Protein AF-A0A378VXF9-F1 (afdb_monomer)

Mean predicted aligned error: 12.87 Å

Radius of gyration: 22.94 Å; Cα contacts (8 Å, |Δi|>4): 155; chains: 1; bounding box: 74×41×59 Å

Sequence (179 aa):
MVTATKLPPPKVFNSELTQCWQALQGGRRVAIYRCLIDITGSLKTAAMLSQLIYWTRVSKEVAERDGWIFKSIAQMEAETGLTVREQRTCKNKLLETNLIQTCRKGVGAALAIKVNLDAIAELIAKSSGTDDQLALTLADLQNTSSLYLENTFLKGLLITETWFLLQAVSTRLYYCRVC

Foldseek 3Di:
DPPPDDDPDPVVVVVVVVVVVVVVVPAADQDFDPLLCVLLVDPLLRSLLSVLLVCLQPPPVCVVVVQKDQDDQVRSCSRRVQDPVSVVVSVVSCVVLVQKDWFQDDDPRGIIIGGDPQSSQVSSCVSVVNPDRDDDDSCNSNPPVNPPPPPDPVVVVPPPPPPPPPPPDPDDDPDDDDD

Solvent-accessible surface area (backbone atoms only — not comparable to full-atom values): 11067 Å² total; per-residue (Å²): 135,84,76,83,74,77,77,67,60,70,70,58,47,53,51,54,50,49,51,53,51,50,54,62,6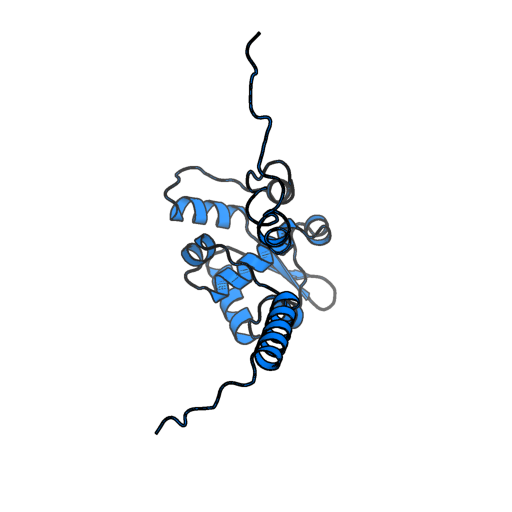9,75,42,88,78,76,71,62,58,69,68,41,26,66,71,59,72,30,66,70,37,16,39,54,49,34,51,52,51,49,45,59,42,72,34,65,68,20,57,78,48,76,48,39,40,78,67,53,72,66,57,50,22,74,58,68,73,44,49,74,67,53,48,52,55,31,51,52,53,34,44,78,69,49,40,34,45,76,50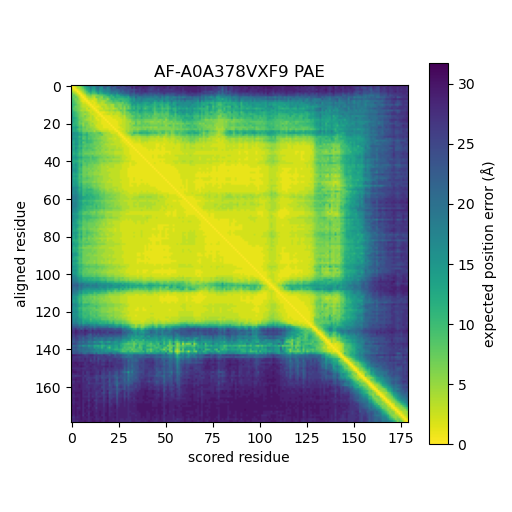,69,50,73,89,87,53,42,63,29,40,29,74,32,48,44,52,46,35,47,46,50,21,65,73,71,73,45,91,63,86,46,81,53,50,73,66,60,63,50,38,75,87,76,54,97,66,88,68,69,77,67,55,73,76,64,64,85,80,69,83,86,80,76,90,79,83,91,81,89,86,91,74,87,92,80,137

Organism: Neisseria gonorrhoeae (NCBI:txid485)

Secondary structure (DSSP, 8-state):
-----PPPPHHHHHHHHHHHHHHHHHSPP----HHHHHHHT-HHHHHHHHHHHHHHHH-HHHHHTTTEE---HHHHHHHH---HHHHHHHHHHHHHTTSEEEEEETTTTEEEEEE-HHHHHHHHHHHHT--------HHHHH-TTT-S-TTSSSGGGSSSSSSSS-SS-----------

pLDDT: mean 76.87, std 22.72, range [2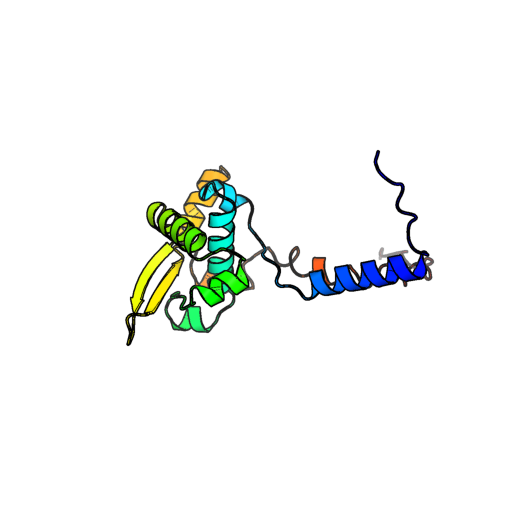7.19, 98.5]

Nearest PDB structures (foldseek):
  4pql-assembly1_A  TM=5.449E-01  e=2.118E-02  Staphylococcus aureus
  5kbj-assembly2_D  TM=6.346E-01  e=7.211E-02  Staphylococcus aureus
  4rgu-assembly1_B-2  TM=4.504E-01  e=1.085E-01  Acinetobacter baylyi ADP1
  4g9y-assembly1_A-2  TM=4.866E-01  e=4.944E-01  Streptomyces coelicolor A3(2)
  8c7u-assembly1_B  TM=4.028E-01  e=1.055E+00  Enterococcus faecalis V583

Structure (mmCIF, N/CA/C/O backbone):
data_AF-A0A378VXF9-F1
#
_entry.id   AF-A0A378VXF9-F1
#
loop_
_atom_site.group_PDB
_atom_site.id
_atom_site.type_symbol
_atom_site.label_atom_id
_atom_site.label_alt_id
_atom_site.label_comp_id
_atom_site.label_asym_id
_atom_site.label_entity_id
_atom_site.label_seq_id
_atom_site.pdbx_PDB_ins_code
_atom_site.Cartn_x
_atom_site.Cartn_y
_atom_site.Cartn_z
_atom_site.occupancy
_atom_site.B_iso_or_equiv
_atom_site.auth_seq_id
_atom_site.auth_comp_id
_atom_site.auth_asym_id
_atom_site.auth_atom_id
_atom_site.pdbx_PDB_model_num
ATOM 1 N N . MET A 1 1 ? 31.528 20.674 -24.999 1.00 42.88 1 MET A N 1
ATOM 2 C CA . MET A 1 1 ? 31.205 20.375 -26.409 1.00 42.88 1 MET A CA 1
ATOM 3 C C . MET A 1 1 ? 30.314 19.145 -26.423 1.00 42.88 1 MET A C 1
ATOM 5 O O . MET A 1 1 ? 30.797 18.075 -26.088 1.00 42.88 1 MET A O 1
ATOM 9 N N . VAL A 1 2 ? 29.014 19.302 -26.687 1.00 48.91 2 VAL A N 1
ATOM 10 C CA . VAL A 1 2 ? 28.104 18.159 -26.861 1.00 48.91 2 VAL A CA 1
ATOM 11 C C . VAL A 1 2 ? 28.357 17.628 -28.267 1.00 48.91 2 VAL A C 1
ATOM 13 O O . VAL A 1 2 ? 28.125 18.337 -29.243 1.00 48.91 2 VAL A O 1
ATOM 16 N N . THR A 1 3 ? 28.930 16.435 -28.377 1.00 53.50 3 THR A N 1
ATOM 17 C CA . THR A 1 3 ? 29.111 15.763 -29.663 1.00 53.50 3 THR A CA 1
ATOM 18 C C . THR A 1 3 ? 27.736 15.466 -30.249 1.00 53.50 3 THR A C 1
ATOM 20 O O . THR A 1 3 ? 26.897 14.848 -29.598 1.00 53.50 3 THR A O 1
ATOM 23 N N . ALA A 1 4 ? 27.486 15.933 -31.473 1.00 56.47 4 ALA A N 1
ATOM 24 C CA . ALA A 1 4 ? 26.281 15.592 -32.213 1.00 56.47 4 ALA A CA 1
ATOM 25 C C . ALA A 1 4 ? 26.318 14.090 -32.530 1.00 56.47 4 ALA A C 1
ATOM 27 O O . ALA A 1 4 ? 26.949 13.656 -33.495 1.00 56.47 4 ALA A O 1
ATOM 28 N N . THR A 1 5 ? 25.692 13.279 -31.683 1.00 72.12 5 THR A N 1
ATOM 29 C CA . THR A 1 5 ? 25.471 11.864 -31.959 1.00 72.12 5 THR A CA 1
ATOM 30 C C . THR A 1 5 ? 24.528 11.766 -33.151 1.00 72.12 5 THR A C 1
ATOM 32 O O . THR A 1 5 ? 23.363 12.157 -33.094 1.00 72.12 5 THR A O 1
ATOM 35 N N . LYS A 1 6 ? 25.061 11.290 -34.279 1.00 80.00 6 LYS A N 1
ATOM 36 C CA . LYS A 1 6 ? 24.282 11.030 -35.489 1.00 80.00 6 LYS A CA 1
ATOM 37 C C . LYS A 1 6 ? 23.194 10.012 -35.141 1.00 80.00 6 LYS A C 1
ATOM 39 O O . LYS A 1 6 ? 23.518 8.893 -34.751 1.00 80.00 6 LYS A O 1
ATOM 44 N N . LEU A 1 7 ? 21.927 10.418 -35.250 1.00 74.62 7 LEU A N 1
ATOM 45 C CA . LEU A 1 7 ? 20.786 9.543 -34.973 1.00 74.62 7 LEU A CA 1
ATOM 46 C C . LEU A 1 7 ? 20.881 8.279 -35.855 1.00 74.62 7 LEU A C 1
ATOM 48 O O . LEU A 1 7 ? 21.216 8.405 -37.042 1.00 74.62 7 LEU A O 1
ATOM 52 N N . PRO A 1 8 ? 20.600 7.077 -35.321 1.00 81.56 8 PRO A N 1
ATOM 53 C CA . PRO A 1 8 ? 20.575 5.867 -36.130 1.00 81.56 8 PRO A CA 1
ATOM 54 C C . PRO A 1 8 ? 19.500 5.946 -37.231 1.00 81.56 8 PRO A C 1
ATOM 56 O O . PRO A 1 8 ? 18.564 6.747 -37.144 1.00 81.56 8 PRO A O 1
ATOM 59 N N . PRO A 1 9 ? 19.610 5.116 -38.285 1.00 85.50 9 PRO A N 1
ATOM 60 C CA . PRO A 1 9 ? 18.618 5.063 -39.353 1.00 85.50 9 PRO A CA 1
ATOM 61 C C . PRO A 1 9 ? 17.200 4.834 -38.796 1.00 85.50 9 PRO A C 1
ATOM 63 O O . PRO A 1 9 ? 17.050 4.023 -37.877 1.00 85.50 9 PRO A O 1
ATOM 66 N N . PRO A 1 10 ? 16.147 5.445 -39.380 1.00 84.56 10 PRO A N 1
ATOM 67 C CA . PRO A 1 10 ? 14.795 5.420 -38.812 1.00 84.56 10 PRO A CA 1
ATOM 68 C C . PRO A 1 10 ? 14.261 4.022 -38.478 1.00 84.56 10 PRO A C 1
ATOM 70 O O . PRO A 1 10 ? 13.589 3.844 -37.470 1.00 84.56 10 PRO A O 1
ATOM 73 N N . LYS A 1 11 ? 14.588 3.003 -39.284 1.00 86.38 11 LYS A N 1
ATOM 74 C CA . LYS A 1 11 ? 14.169 1.614 -39.028 1.00 86.38 11 LYS A CA 1
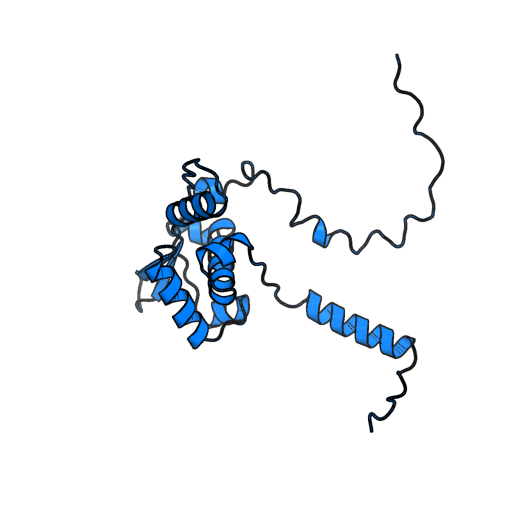ATOM 75 C C . LYS A 1 11 ? 14.751 1.051 -37.730 1.00 86.38 11 LYS A C 1
ATOM 77 O O . LYS A 1 11 ? 14.022 0.430 -36.965 1.00 86.38 11 LYS A O 1
ATOM 82 N N . VAL A 1 12 ? 16.045 1.280 -37.497 1.00 80.69 12 VAL A N 1
ATOM 83 C CA . VAL A 1 12 ? 16.754 0.797 -36.304 1.00 80.69 12 VAL A CA 1
ATOM 84 C C . VAL A 1 12 ? 16.221 1.529 -35.077 1.00 80.69 12 VAL A C 1
ATOM 86 O O . VAL A 1 12 ? 15.737 0.881 -34.154 1.00 80.69 12 VAL A O 1
ATOM 89 N N . PHE A 1 13 ? 16.155 2.862 -35.139 1.00 80.81 13 PHE A N 1
ATOM 90 C CA . PHE A 1 13 ? 15.606 3.692 -34.066 1.00 80.81 13 PHE A CA 1
ATOM 91 C C . PHE A 1 13 ? 14.174 3.289 -33.681 1.00 80.81 13 PHE A C 1
ATOM 93 O O . PHE A 1 13 ? 13.869 3.098 -32.507 1.00 80.81 13 PHE A O 1
ATOM 100 N N . ASN A 1 14 ? 13.295 3.082 -34.666 1.00 85.62 14 ASN A N 1
ATOM 101 C CA . ASN A 1 14 ? 11.915 2.672 -34.407 1.00 85.62 14 ASN A CA 1
ATOM 102 C C . ASN A 1 14 ? 11.833 1.262 -33.803 1.00 85.62 14 ASN A C 1
ATOM 104 O O . ASN A 1 14 ? 10.977 1.015 -32.952 1.00 85.62 14 ASN A O 1
ATOM 108 N N . SER A 1 15 ? 12.713 0.339 -34.207 1.00 83.62 15 SER A N 1
ATOM 109 C CA . SER A 1 15 ? 12.752 -1.014 -33.636 1.00 83.62 15 SER A CA 1
ATOM 110 C C . SER A 1 15 ? 13.232 -1.014 -32.181 1.00 83.62 15 SER A C 1
ATOM 112 O O . SER A 1 15 ? 12.621 -1.669 -31.341 1.00 83.62 15 SER A O 1
ATOM 114 N N . GLU A 1 16 ? 14.244 -0.205 -31.861 1.00 84.56 16 GLU A N 1
ATOM 115 C CA . GLU A 1 16 ? 14.764 -0.024 -30.501 1.00 84.56 16 GLU A CA 1
ATOM 116 C C . GLU A 1 16 ? 13.725 0.644 -29.595 1.00 84.56 16 GLU A C 1
ATOM 118 O O . GLU A 1 16 ? 13.459 0.168 -28.493 1.00 84.56 16 GLU A O 1
ATOM 123 N N . LEU A 1 17 ? 13.055 1.697 -30.081 1.00 86.12 17 LEU A N 1
ATOM 124 C CA . LEU A 1 17 ? 11.936 2.314 -29.366 1.00 86.12 17 LEU A CA 1
ATOM 125 C C . LEU A 1 17 ? 10.828 1.300 -29.082 1.00 86.12 17 LEU A C 1
ATOM 127 O O . LEU A 1 17 ? 10.311 1.256 -27.968 1.00 86.12 17 LEU A O 1
ATOM 131 N N . THR A 1 18 ? 10.478 0.470 -30.065 1.00 85.38 18 THR A N 1
ATOM 132 C CA . THR A 1 18 ? 9.444 -0.561 -29.904 1.00 85.38 18 THR A CA 1
ATOM 133 C C . THR A 1 18 ? 9.825 -1.568 -28.819 1.00 85.38 18 THR A C 1
ATOM 135 O O . THR A 1 18 ? 8.994 -1.876 -27.967 1.00 85.38 18 THR A O 1
ATOM 138 N N . GLN A 1 19 ? 11.080 -2.023 -28.788 1.00 86.69 19 GLN A N 1
ATOM 139 C CA . GLN A 1 19 ? 11.583 -2.918 -27.738 1.00 86.69 19 GLN A CA 1
ATOM 140 C C . GLN A 1 19 ? 11.524 -2.266 -26.349 1.00 86.69 19 GLN A C 1
ATOM 142 O O . GLN A 1 19 ? 11.060 -2.889 -25.394 1.00 86.69 19 GLN A O 1
ATOM 147 N N . CYS A 1 20 ? 11.918 -0.995 -26.233 1.00 85.56 20 CYS A N 1
ATOM 148 C CA . CYS A 1 20 ? 11.804 -0.233 -24.988 1.00 85.56 20 CYS A CA 1
ATOM 149 C C . CYS A 1 20 ? 10.348 -0.123 -24.513 1.00 85.56 20 CYS A C 1
ATOM 151 O O . CYS A 1 20 ? 10.052 -0.369 -23.343 1.00 85.56 20 CYS A O 1
ATOM 153 N N . TRP A 1 21 ? 9.418 0.201 -25.416 1.00 85.19 21 TRP A N 1
ATOM 154 C CA . TRP A 1 21 ? 7.994 0.271 -25.092 1.00 85.19 21 TRP A CA 1
ATOM 155 C C . TRP A 1 21 ? 7.427 -1.086 -24.676 1.00 85.19 21 TRP A C 1
ATOM 157 O O . TRP A 1 21 ? 6.673 -1.148 -23.707 1.00 85.19 21 TRP A O 1
ATOM 167 N N . GLN A 1 22 ? 7.813 -2.172 -25.347 1.00 86.69 22 GLN A N 1
ATOM 168 C CA . GLN A 1 22 ? 7.420 -3.532 -24.970 1.00 86.69 22 GLN A CA 1
ATOM 169 C C . GLN A 1 22 ? 7.930 -3.902 -23.575 1.00 86.69 22 GLN A C 1
ATOM 171 O O . GLN A 1 22 ? 7.169 -4.440 -22.772 1.00 86.69 22 GLN A O 1
ATOM 176 N N . ALA A 1 23 ? 9.178 -3.560 -23.247 1.00 83.50 23 ALA A N 1
ATOM 177 C CA . ALA A 1 23 ? 9.736 -3.791 -21.918 1.00 83.50 23 ALA A CA 1
ATOM 178 C C . ALA A 1 23 ? 8.977 -3.010 -20.831 1.00 83.50 23 ALA A C 1
ATOM 180 O O . ALA A 1 23 ? 8.650 -3.566 -19.784 1.00 83.50 23 ALA A O 1
ATOM 181 N N . LEU A 1 24 ? 8.630 -1.745 -21.093 1.00 83.75 24 LEU A N 1
ATOM 182 C CA . LEU A 1 24 ? 7.825 -0.930 -20.176 1.00 83.75 24 LEU A CA 1
ATOM 183 C C . LEU A 1 24 ? 6.407 -1.484 -19.988 1.00 83.75 24 LEU A C 1
ATOM 185 O O . LEU A 1 24 ? 5.884 -1.467 -18.876 1.00 83.75 24 LEU A O 1
ATOM 189 N N . GLN A 1 25 ? 5.783 -1.978 -21.059 1.00 80.25 25 GLN A N 1
ATOM 190 C CA . GLN A 1 25 ? 4.435 -2.550 -21.016 1.00 80.25 25 GLN A CA 1
ATOM 191 C C . GLN A 1 25 ? 4.395 -3.919 -20.328 1.00 80.25 25 GLN A C 1
ATOM 193 O O . GLN A 1 25 ? 3.430 -4.210 -19.622 1.00 80.25 25 GLN A O 1
ATOM 198 N N . GLY A 1 26 ? 5.433 -4.740 -20.516 1.00 78.00 26 GLY A N 1
ATOM 199 C CA . GLY A 1 26 ? 5.598 -6.026 -19.832 1.00 78.00 26 GLY A CA 1
ATOM 200 C C . GLY A 1 26 ? 6.021 -5.886 -18.366 1.00 78.00 26 GLY A C 1
ATOM 201 O O . GLY A 1 26 ? 5.858 -6.819 -17.581 1.00 78.00 26 GLY A O 1
ATOM 202 N N . GLY A 1 27 ? 6.547 -4.719 -17.987 1.00 78.69 27 GLY A N 1
ATOM 203 C CA . GLY A 1 27 ? 6.920 -4.391 -16.620 1.00 78.69 27 GLY A CA 1
ATOM 204 C C . GLY A 1 27 ? 5.721 -4.228 -15.684 1.00 78.69 27 GLY A C 1
ATOM 205 O O . GLY A 1 27 ? 4.591 -3.928 -16.082 1.00 78.69 27 GLY A O 1
ATOM 206 N N . ARG A 1 28 ? 5.978 -4.395 -14.384 1.00 83.06 28 ARG A N 1
ATOM 207 C CA . ARG A 1 28 ? 4.953 -4.201 -13.360 1.00 83.06 28 ARG A CA 1
ATOM 208 C C . ARG A 1 28 ? 4.682 -2.715 -13.159 1.00 83.06 28 ARG A C 1
ATOM 210 O O . ARG A 1 28 ? 5.593 -1.940 -12.883 1.00 83.06 28 ARG A O 1
ATOM 217 N N . ARG A 1 29 ? 3.416 -2.322 -13.295 1.00 86.88 29 ARG A N 1
ATOM 218 C CA . ARG A 1 29 ? 2.967 -0.934 -13.139 1.00 86.88 29 ARG A CA 1
ATOM 219 C C . ARG A 1 29 ? 2.370 -0.732 -11.755 1.00 86.88 29 ARG A C 1
ATOM 221 O O . ARG A 1 29 ? 1.596 -1.565 -11.292 1.00 86.88 29 ARG A O 1
ATOM 228 N N . VAL A 1 30 ? 2.690 0.403 -11.142 1.00 85.25 30 VAL A N 1
ATOM 229 C CA . VAL A 1 30 ? 2.145 0.811 -9.845 1.00 85.25 30 VAL A CA 1
ATOM 230 C C . VAL A 1 30 ? 1.200 1.977 -10.069 1.00 85.25 30 VAL A C 1
ATOM 232 O O . VAL A 1 30 ? 1.617 3.049 -10.502 1.00 85.25 30 VAL A O 1
ATOM 235 N N . ALA A 1 31 ? -0.077 1.762 -9.781 1.00 88.25 31 ALA A N 1
ATOM 236 C CA . ALA A 1 31 ? -1.065 2.826 -9.782 1.00 88.25 31 ALA A CA 1
ATOM 237 C C . ALA A 1 31 ? -1.197 3.415 -8.379 1.00 88.25 31 ALA A C 1
ATOM 239 O O . ALA A 1 31 ? -1.246 2.682 -7.391 1.00 88.25 31 ALA A O 1
ATOM 240 N N . ILE A 1 32 ? -1.255 4.743 -8.300 1.00 88.50 32 ILE A N 1
ATOM 241 C CA . ILE A 1 32 ? -1.312 5.479 -7.038 1.00 88.50 32 ILE A CA 1
ATOM 242 C C . ILE A 1 32 ? -2.496 6.437 -7.099 1.00 88.50 32 ILE A C 1
ATOM 244 O O . ILE A 1 32 ? -2.616 7.224 -8.039 1.00 88.50 32 ILE A O 1
ATOM 248 N N . TYR A 1 33 ? -3.359 6.394 -6.087 1.00 87.12 33 TYR A N 1
ATOM 249 C CA . TYR A 1 33 ? -4.466 7.339 -5.967 1.00 87.12 33 TYR A CA 1
ATOM 250 C C . TYR A 1 33 ? -3.961 8.683 -5.427 1.00 87.12 33 TYR A C 1
ATOM 252 O O . TYR A 1 33 ? -3.302 8.732 -4.387 1.00 87.12 33 TYR A O 1
ATOM 260 N N . ARG A 1 34 ? -4.288 9.788 -6.112 1.00 89.25 34 ARG A N 1
ATOM 261 C CA . ARG A 1 34 ? -3.812 11.134 -5.743 1.00 89.25 34 ARG A CA 1
ATOM 262 C C . ARG A 1 34 ? -4.254 11.553 -4.339 1.00 89.25 34 ARG A C 1
ATOM 264 O O . ARG A 1 34 ? -3.414 12.047 -3.596 1.00 89.25 34 ARG A O 1
ATOM 271 N N . CYS A 1 35 ? -5.504 11.275 -3.966 1.00 88.56 35 CYS A N 1
ATOM 272 C CA . CYS A 1 35 ? -6.043 11.573 -2.634 1.00 88.56 35 CYS A CA 1
ATOM 273 C C . CYS A 1 35 ? -5.272 10.866 -1.508 1.00 88.56 35 CYS A C 1
ATOM 275 O O . CYS A 1 35 ? -5.123 11.405 -0.415 1.00 88.56 35 CYS A O 1
ATOM 277 N N . LEU A 1 36 ? -4.700 9.685 -1.776 1.00 93.56 36 LEU A N 1
ATOM 278 C CA . LEU A 1 36 ? -3.882 8.985 -0.788 1.00 93.56 36 LEU A CA 1
ATOM 279 C C . LEU A 1 36 ? -2.551 9.697 -0.542 1.00 93.56 36 LEU A C 1
ATOM 281 O O . LEU A 1 36 ? -1.997 9.591 0.548 1.00 93.56 36 LEU A O 1
ATOM 285 N N . ILE A 1 37 ? -2.032 10.441 -1.521 1.00 94.69 37 ILE A N 1
ATOM 286 C CA . ILE A 1 37 ? -0.851 11.290 -1.323 1.00 94.69 37 ILE A CA 1
ATOM 287 C C . ILE A 1 37 ? -1.185 12.421 -0.353 1.00 94.69 37 ILE A C 1
ATOM 289 O O . ILE A 1 37 ? -0.352 12.734 0.491 1.00 94.69 37 ILE A O 1
ATOM 293 N N . ASP A 1 38 ? -2.391 12.981 -0.429 1.00 91.75 38 ASP A N 1
ATOM 294 C CA . ASP A 1 38 ? -2.797 14.100 0.420 1.00 91.75 38 ASP A CA 1
ATOM 295 C C . ASP A 1 38 ? -2.972 13.649 1.878 1.00 91.75 38 ASP A C 1
ATOM 297 O O . ASP A 1 38 ? -2.389 14.254 2.775 1.00 91.75 38 ASP A O 1
ATOM 301 N N . ILE A 1 39 ? -3.646 12.517 2.125 1.00 93.06 39 ILE A N 1
ATOM 302 C CA . ILE A 1 39 ? -3.836 12.011 3.500 1.00 93.06 39 ILE A CA 1
ATOM 303 C C . ILE A 1 39 ? -2.561 11.398 4.101 1.00 93.06 39 ILE A C 1
ATOM 305 O O . ILE A 1 39 ? -2.378 11.412 5.314 1.00 93.06 39 ILE A O 1
ATOM 309 N N . THR A 1 40 ? -1.663 10.839 3.277 1.00 95.38 40 THR A N 1
ATOM 310 C CA . THR A 1 40 ? -0.400 10.258 3.772 1.00 95.38 40 THR A CA 1
ATOM 311 C C . THR A 1 40 ? 0.757 11.250 3.762 1.00 95.38 40 THR A C 1
ATOM 313 O O . THR A 1 40 ? 1.802 10.960 4.342 1.00 95.38 40 THR A O 1
ATOM 316 N N . GLY A 1 41 ? 0.647 12.384 3.068 1.00 94.81 41 GLY A N 1
ATOM 317 C CA . GLY A 1 41 ? 1.715 13.370 2.883 1.00 94.81 41 GLY A CA 1
ATOM 318 C C . GLY A 1 41 ? 3.008 12.811 2.269 1.00 94.81 41 GLY A C 1
ATOM 319 O O . GLY A 1 41 ? 4.086 13.333 2.543 1.00 94.81 41 GLY A O 1
ATOM 320 N N . SER A 1 42 ? 2.966 11.681 1.552 1.00 96.94 42 SER A N 1
ATOM 321 C CA . SER A 1 42 ? 4.152 11.067 0.934 1.00 96.94 42 SER A CA 1
ATOM 322 C C . SER A 1 42 ? 3.771 10.150 -0.220 1.00 96.94 42 SER A C 1
ATOM 324 O O . SER A 1 42 ? 3.020 9.194 -0.042 1.00 96.94 42 SER A O 1
ATOM 326 N N . LEU A 1 43 ? 4.377 10.370 -1.391 1.00 97.38 43 LEU A N 1
ATOM 327 C CA . LEU A 1 43 ? 4.162 9.531 -2.573 1.00 97.38 43 LEU A CA 1
ATOM 328 C C . LEU A 1 43 ? 4.499 8.054 -2.313 1.00 97.38 43 LEU A C 1
ATOM 330 O O . LEU A 1 43 ? 3.745 7.173 -2.711 1.00 97.38 43 LEU A O 1
ATOM 334 N N . LYS A 1 44 ? 5.605 7.772 -1.610 1.00 97.94 44 LYS A N 1
ATOM 335 C CA . LYS A 1 44 ? 6.034 6.392 -1.313 1.00 97.94 44 LYS A CA 1
ATOM 336 C C . LYS A 1 44 ? 5.061 5.695 -0.363 1.00 97.94 44 LYS A C 1
ATOM 338 O O . LYS A 1 44 ? 4.726 4.529 -0.553 1.00 97.94 44 LYS A O 1
ATOM 343 N N . THR A 1 45 ? 4.567 6.425 0.635 1.00 98.25 45 THR A N 1
ATOM 344 C CA . THR A 1 45 ? 3.589 5.902 1.595 1.00 98.25 45 THR A CA 1
ATOM 345 C C . THR A 1 45 ? 2.236 5.666 0.924 1.00 98.25 45 THR A C 1
ATOM 347 O O . THR A 1 45 ? 1.643 4.606 1.116 1.00 98.25 45 THR A O 1
ATOM 350 N N . ALA A 1 46 ? 1.803 6.586 0.060 1.00 97.44 46 ALA A N 1
ATOM 351 C CA . ALA A 1 46 ? 0.616 6.422 -0.771 1.00 97.44 46 ALA A CA 1
ATOM 352 C C . ALA A 1 46 ? 0.736 5.242 -1.747 1.00 97.44 46 ALA A C 1
ATOM 354 O O . ALA A 1 46 ? -0.245 4.530 -1.950 1.00 97.44 46 ALA A O 1
ATOM 355 N N . ALA A 1 47 ? 1.917 4.997 -2.323 1.00 97.25 47 ALA A N 1
ATOM 356 C CA . ALA A 1 47 ? 2.161 3.848 -3.195 1.00 97.25 47 ALA A CA 1
ATOM 357 C C . ALA A 1 47 ? 1.991 2.522 -2.441 1.00 97.25 47 ALA A C 1
ATOM 359 O O . ALA A 1 47 ? 1.259 1.642 -2.893 1.00 97.25 47 ALA A O 1
ATOM 360 N N . MET A 1 48 ? 2.597 2.410 -1.253 1.00 98.00 48 MET A N 1
ATOM 361 C CA . MET A 1 48 ? 2.428 1.239 -0.389 1.00 98.00 48 MET A CA 1
ATOM 362 C C . MET A 1 48 ? 0.953 1.029 -0.020 1.00 98.00 48 MET A C 1
ATOM 364 O O . MET A 1 48 ? 0.440 -0.081 -0.146 1.00 98.00 48 MET A O 1
ATOM 368 N N . LEU A 1 49 ? 0.253 2.092 0.387 1.00 97.88 49 LEU A N 1
ATOM 369 C CA . LEU A 1 49 ? -1.159 2.017 0.757 1.00 97.88 49 LEU A CA 1
ATOM 370 C C . LEU A 1 49 ? -2.060 1.646 -0.429 1.00 97.88 49 LEU A C 1
ATOM 372 O O . LEU A 1 49 ? -2.938 0.802 -0.279 1.00 97.88 49 LEU A O 1
ATOM 376 N N . SER A 1 50 ? -1.810 2.212 -1.613 1.00 95.94 50 SER A N 1
ATOM 377 C CA . SER A 1 50 ? -2.546 1.886 -2.844 1.00 95.94 50 SER A CA 1
ATOM 378 C C . SER A 1 50 ? -2.437 0.396 -3.169 1.00 95.94 50 SER A C 1
ATOM 380 O O . SER A 1 50 ? -3.439 -0.241 -3.494 1.00 95.94 50 SER A O 1
ATOM 382 N N . GLN A 1 51 ? -1.242 -0.182 -3.008 1.00 96.12 51 GLN A N 1
ATOM 383 C CA . GLN A 1 51 ? -1.018 -1.608 -3.225 1.00 96.12 51 GLN A CA 1
ATOM 384 C C . GLN A 1 51 ? -1.740 -2.481 -2.187 1.00 96.12 51 GLN A C 1
ATOM 386 O O . GLN A 1 51 ? -2.324 -3.507 -2.541 1.00 96.12 51 GLN A O 1
ATOM 391 N N . LEU A 1 52 ? -1.740 -2.076 -0.912 1.00 96.75 52 LEU A N 1
ATOM 392 C CA . LEU A 1 52 ? -2.482 -2.783 0.136 1.00 96.75 52 LEU A CA 1
ATOM 393 C C . LEU A 1 52 ? -3.992 -2.764 -0.143 1.00 96.75 52 LEU A C 1
ATOM 395 O O . LEU A 1 52 ? -4.622 -3.815 -0.090 1.00 96.75 52 LEU A O 1
ATOM 399 N N . ILE A 1 53 ? -4.555 -1.607 -0.515 1.00 94.38 53 ILE A N 1
ATOM 400 C CA . ILE A 1 53 ? -5.970 -1.472 -0.905 1.00 94.38 53 ILE A CA 1
ATOM 401 C C . ILE A 1 53 ? -6.287 -2.350 -2.117 1.00 94.38 53 ILE A C 1
ATOM 403 O O . ILE A 1 53 ? -7.310 -3.034 -2.125 1.00 94.38 53 ILE A O 1
ATOM 407 N N . TYR A 1 54 ? -5.411 -2.371 -3.128 1.00 92.25 54 TYR A N 1
ATOM 408 C CA . TYR A 1 54 ? -5.584 -3.234 -4.294 1.00 92.25 54 TYR A CA 1
ATOM 409 C C . TYR A 1 54 ? -5.729 -4.702 -3.882 1.00 92.25 54 TYR A C 1
ATOM 411 O O . TYR A 1 54 ? -6.697 -5.346 -4.282 1.00 92.25 54 TYR A O 1
ATOM 419 N N . TRP A 1 55 ? -4.834 -5.223 -3.037 1.00 93.31 55 TRP A N 1
ATOM 420 C CA . TRP A 1 55 ? -4.936 -6.601 -2.553 1.00 93.31 55 TRP A CA 1
ATOM 421 C C . TRP A 1 55 ? -6.173 -6.854 -1.702 1.00 93.31 55 TRP A C 1
ATOM 423 O O . TRP A 1 55 ? -6.802 -7.893 -1.888 1.00 93.31 55 TRP A O 1
ATOM 433 N N . THR A 1 56 ? -6.549 -5.920 -0.826 1.00 91.06 56 THR A N 1
ATOM 434 C CA . THR A 1 56 ? -7.807 -6.002 -0.069 1.00 91.06 56 THR A CA 1
ATOM 435 C C . THR A 1 56 ? -9.009 -6.128 -1.003 1.00 91.06 56 THR A C 1
ATOM 437 O O . THR A 1 56 ? -9.913 -6.916 -0.738 1.00 91.06 56 THR A O 1
ATOM 440 N N . ARG A 1 57 ? -8.997 -5.400 -2.125 1.00 88.06 57 ARG A N 1
ATOM 441 C CA . ARG A 1 57 ? -10.085 -5.392 -3.106 1.00 88.06 57 ARG A CA 1
ATOM 442 C C . ARG A 1 57 ? -10.156 -6.663 -3.951 1.00 88.06 57 ARG A C 1
ATOM 444 O O . ARG A 1 57 ? -11.246 -7.157 -4.197 1.00 88.06 57 ARG A O 1
ATOM 451 N N . VAL A 1 58 ? -9.026 -7.164 -4.456 1.00 86.81 58 VAL A N 1
ATOM 452 C CA . VAL A 1 58 ? -9.043 -8.220 -5.494 1.00 86.81 58 VAL A CA 1
ATOM 453 C C . VAL A 1 58 ? -8.754 -9.628 -4.974 1.00 86.81 58 VAL A C 1
ATOM 455 O O . VAL A 1 58 ? -8.992 -10.601 -5.687 1.00 86.81 58 VAL A O 1
ATOM 458 N N . SER A 1 59 ? -8.198 -9.769 -3.768 1.00 88.50 59 SER A N 1
ATOM 459 C CA . SER A 1 59 ? -7.748 -11.067 -3.263 1.00 88.50 59 SER A CA 1
ATOM 460 C C . SER A 1 59 ? -8.830 -11.780 -2.454 1.00 88.50 59 SER A C 1
ATOM 462 O O . SER A 1 59 ? -9.168 -11.358 -1.348 1.00 88.50 59 SER A O 1
ATOM 464 N N . LYS A 1 60 ? -9.295 -12.931 -2.956 1.00 88.56 60 LYS A N 1
ATOM 465 C CA . LYS A 1 60 ? -10.215 -13.821 -2.224 1.00 88.56 60 LYS A CA 1
ATOM 466 C C . LYS A 1 60 ? -9.619 -14.307 -0.901 1.00 88.56 60 LYS A C 1
ATOM 468 O O . LYS A 1 60 ? -10.290 -14.260 0.122 1.00 88.56 60 LYS A O 1
ATOM 473 N N . GLU A 1 61 ? -8.329 -14.653 -0.893 1.00 89.56 61 GLU A N 1
ATOM 474 C CA . GLU A 1 61 ? -7.631 -15.074 0.330 1.00 89.56 61 GLU A CA 1
ATOM 475 C C . GLU A 1 61 ? -7.649 -13.993 1.417 1.00 89.56 61 GLU A C 1
ATOM 477 O O . GLU A 1 61 ? -7.630 -14.305 2.604 1.00 89.56 61 GLU A O 1
ATOM 482 N N . VAL A 1 62 ? -7.638 -12.711 1.031 1.00 90.06 62 VAL A N 1
ATOM 483 C CA . VAL A 1 62 ? -7.695 -11.615 2.006 1.00 90.06 62 VAL A CA 1
ATOM 484 C C . VAL A 1 62 ? -9.082 -11.553 2.643 1.00 90.06 62 VAL A C 1
ATOM 486 O O . VAL A 1 62 ? -9.162 -11.349 3.850 1.00 90.06 62 VAL A O 1
ATOM 489 N N . ALA A 1 63 ? -10.155 -11.804 1.887 1.00 87.81 63 ALA A N 1
ATOM 490 C CA . ALA A 1 63 ? -11.507 -11.911 2.440 1.00 87.81 63 ALA A CA 1
ATOM 491 C C . ALA A 1 63 ? -11.626 -13.087 3.425 1.00 87.81 63 ALA A C 1
ATOM 493 O O . ALA A 1 63 ? -12.060 -12.907 4.560 1.00 87.81 63 ALA A O 1
ATOM 494 N N . GLU A 1 64 ? -11.158 -14.271 3.021 1.00 90.31 64 GLU A N 1
ATOM 495 C CA . GLU A 1 64 ? -11.174 -15.494 3.841 1.00 90.31 64 GLU A CA 1
ATOM 496 C C . GLU A 1 64 ? -10.362 -15.350 5.136 1.00 90.31 64 GLU A C 1
ATOM 498 O O . GLU A 1 64 ? -10.660 -15.985 6.147 1.00 90.31 64 GLU A O 1
ATOM 503 N N . ARG A 1 65 ? -9.339 -14.490 5.126 1.00 92.38 65 ARG A N 1
ATOM 504 C CA . ARG A 1 65 ? -8.486 -14.193 6.282 1.00 92.38 65 ARG A CA 1
ATOM 505 C C . ARG A 1 65 ? -8.924 -12.944 7.040 1.00 92.38 65 ARG A C 1
ATOM 507 O O . ARG A 1 65 ? -8.078 -12.338 7.691 1.00 92.38 65 ARG A O 1
ATOM 514 N N . ASP A 1 66 ? -10.191 -12.538 6.965 1.00 91.38 66 ASP A N 1
ATOM 515 C CA . ASP A 1 66 ? -10.720 -11.356 7.664 1.00 91.38 66 ASP A CA 1
ATOM 516 C C . ASP A 1 66 ? -9.878 -10.087 7.390 1.00 91.38 66 ASP A C 1
ATOM 518 O O . ASP A 1 66 ? -9.405 -9.385 8.285 1.00 91.38 66 ASP A O 1
ATOM 522 N N . GLY A 1 67 ? -9.579 -9.821 6.121 1.00 91.50 67 GLY A N 1
ATOM 523 C CA . GLY A 1 67 ? -8.834 -8.639 5.686 1.00 91.50 67 GLY A CA 1
ATOM 524 C C . GLY A 1 67 ? -7.325 -8.664 5.967 1.00 91.50 67 GLY A C 1
ATOM 525 O O . GLY A 1 67 ? -6.645 -7.679 5.679 1.00 91.50 67 GLY A O 1
ATOM 526 N N . TRP A 1 68 ? -6.771 -9.750 6.518 1.00 96.00 68 TRP A N 1
ATOM 527 C CA . TRP A 1 68 ? -5.339 -9.846 6.812 1.00 96.00 68 TRP A CA 1
ATOM 528 C C . TRP A 1 68 ? -4.517 -10.245 5.579 1.00 96.00 68 TRP A C 1
ATOM 530 O O . TRP A 1 68 ? -4.655 -11.331 5.015 1.00 96.00 68 TRP A O 1
ATOM 540 N N . ILE A 1 69 ? -3.590 -9.369 5.204 1.00 95.50 69 ILE A N 1
ATOM 541 C CA . ILE A 1 69 ? -2.646 -9.535 4.102 1.00 95.50 69 ILE A CA 1
ATOM 542 C C . ILE A 1 69 ? -1.342 -10.134 4.634 1.00 95.50 69 ILE A C 1
ATOM 544 O O . ILE A 1 69 ? -0.708 -9.584 5.537 1.00 95.50 69 ILE A O 1
ATOM 548 N N . PHE A 1 70 ? -0.907 -11.230 4.010 1.00 94.38 70 PHE A N 1
ATOM 549 C CA . PHE A 1 70 ? 0.361 -11.906 4.281 1.00 94.38 70 PHE A CA 1
ATOM 550 C C . PHE A 1 70 ? 1.258 -11.795 3.050 1.00 94.38 70 PHE A C 1
ATOM 552 O O . PHE A 1 70 ? 1.154 -12.585 2.112 1.00 94.38 70 PHE A O 1
ATOM 559 N N . LYS A 1 71 ? 2.115 -10.772 3.031 1.00 94.06 71 LYS A N 1
ATOM 560 C CA . LYS A 1 71 ? 3.082 -10.537 1.953 1.00 94.06 71 LYS A CA 1
ATOM 561 C C . LYS A 1 71 ? 4.463 -10.295 2.537 1.00 94.06 71 LYS A C 1
ATOM 563 O O . LYS A 1 71 ? 4.607 -9.612 3.550 1.00 94.06 71 LYS A O 1
ATOM 568 N N . SER A 1 72 ? 5.476 -10.879 1.906 1.00 94.31 72 SER A N 1
ATOM 569 C CA . SER A 1 72 ? 6.863 -10.683 2.322 1.00 94.31 72 SER A CA 1
ATOM 570 C C . SER A 1 72 ? 7.384 -9.310 1.887 1.00 94.31 72 SER A C 1
ATOM 572 O O . SER A 1 72 ? 6.849 -8.683 0.972 1.00 94.31 72 SER A O 1
ATOM 574 N N . ILE A 1 73 ? 8.478 -8.869 2.512 1.00 95.50 73 ILE A N 1
ATOM 575 C CA . ILE A 1 73 ? 9.197 -7.642 2.131 1.00 95.50 73 ILE A CA 1
ATOM 576 C C . ILE A 1 73 ? 9.632 -7.703 0.658 1.00 95.50 73 ILE A C 1
ATOM 578 O O . ILE A 1 73 ? 9.462 -6.732 -0.073 1.00 95.50 73 ILE A O 1
ATOM 582 N N . ALA A 1 74 ? 10.121 -8.861 0.203 1.00 96.06 74 ALA A N 1
ATOM 583 C CA . ALA A 1 74 ? 10.539 -9.064 -1.184 1.00 96.06 74 ALA A CA 1
ATOM 584 C C . ALA A 1 74 ? 9.356 -9.019 -2.165 1.00 96.06 74 ALA A C 1
ATOM 586 O O . ALA A 1 74 ? 9.474 -8.460 -3.249 1.00 96.06 74 ALA A O 1
ATOM 587 N N . GLN A 1 75 ? 8.194 -9.564 -1.785 1.00 95.31 75 GLN A N 1
ATOM 588 C CA . GLN A 1 75 ? 6.983 -9.450 -2.604 1.00 95.31 75 GLN A CA 1
ATOM 589 C C . GLN A 1 75 ? 6.515 -7.997 -2.697 1.00 95.31 75 GLN A C 1
ATOM 591 O O . GLN A 1 75 ? 6.174 -7.544 -3.782 1.00 95.31 75 GLN A O 1
ATOM 596 N N . MET A 1 76 ? 6.526 -7.253 -1.587 1.00 95.69 76 MET A N 1
ATOM 597 C CA . MET A 1 76 ? 6.204 -5.824 -1.591 1.00 95.69 76 MET A CA 1
ATOM 598 C C . MET A 1 76 ? 7.179 -5.027 -2.471 1.00 95.69 76 MET A C 1
ATOM 600 O O . MET A 1 76 ? 6.743 -4.177 -3.246 1.00 95.69 76 MET A O 1
ATOM 604 N N . GLU A 1 77 ? 8.478 -5.313 -2.390 1.00 96.44 77 GLU A N 1
ATOM 605 C CA . GLU A 1 77 ? 9.509 -4.674 -3.215 1.00 96.44 77 GLU A CA 1
ATOM 606 C C . GLU A 1 77 ? 9.296 -4.971 -4.700 1.00 96.44 77 GLU A C 1
ATOM 608 O O . GLU A 1 77 ? 9.263 -4.051 -5.507 1.00 96.44 77 GLU A O 1
ATOM 613 N N . ALA A 1 78 ? 9.031 -6.229 -5.057 1.00 94.00 78 ALA A N 1
ATOM 614 C CA . ALA A 1 78 ? 8.732 -6.622 -6.433 1.00 94.00 78 ALA A CA 1
ATOM 615 C C . ALA A 1 78 ? 7.447 -5.978 -6.987 1.00 94.00 78 ALA A C 1
ATOM 617 O O . ALA A 1 78 ? 7.275 -5.875 -8.200 1.00 94.00 78 ALA A O 1
ATOM 618 N N . GLU A 1 79 ? 6.523 -5.580 -6.113 1.00 93.56 79 GLU A N 1
ATOM 619 C CA . GLU A 1 79 ? 5.256 -4.945 -6.486 1.00 93.56 79 GLU A CA 1
ATOM 620 C C . GLU A 1 79 ? 5.369 -3.431 -6.600 1.00 93.56 79 GLU A C 1
ATOM 622 O O . GLU A 1 79 ? 4.733 -2.846 -7.464 1.00 93.56 79 GLU A O 1
ATOM 627 N N . THR A 1 80 ? 6.166 -2.799 -5.737 1.00 94.81 80 THR A N 1
ATOM 628 C CA . THR A 1 80 ? 6.164 -1.337 -5.560 1.00 94.81 80 THR A CA 1
ATOM 629 C C . THR A 1 80 ? 7.491 -0.660 -5.896 1.00 94.81 80 THR A C 1
ATOM 631 O O . THR A 1 80 ? 7.534 0.561 -6.014 1.00 94.81 80 THR A O 1
ATOM 634 N N . GLY A 1 81 ? 8.580 -1.422 -5.999 1.00 95.69 81 GLY A 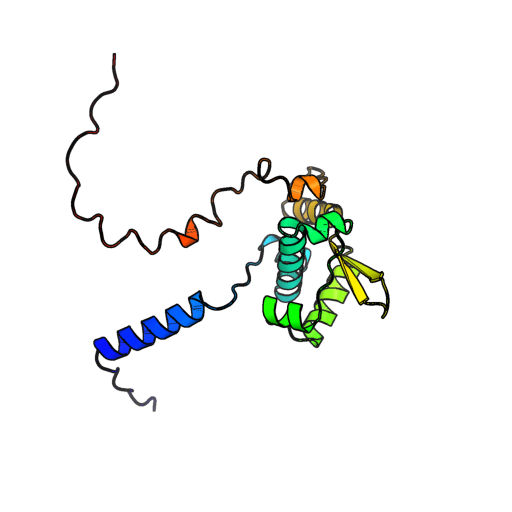N 1
ATOM 635 C CA . GLY A 1 81 ? 9.946 -0.909 -6.097 1.00 95.69 81 GLY A CA 1
ATOM 636 C C . GLY A 1 81 ? 10.481 -0.283 -4.803 1.00 95.69 81 GLY A C 1
ATOM 637 O O . GLY A 1 81 ? 11.583 0.259 -4.807 1.00 95.69 81 GLY A O 1
ATOM 638 N N . LEU A 1 82 ? 9.723 -0.322 -3.699 1.00 97.56 82 LEU A N 1
ATOM 639 C CA . LEU A 1 82 ? 10.159 0.232 -2.418 1.00 97.56 82 LEU A CA 1
ATOM 640 C C . LEU A 1 82 ? 11.186 -0.687 -1.760 1.00 97.56 82 LEU A C 1
ATOM 642 O O . LEU A 1 82 ? 10.898 -1.851 -1.476 1.00 97.56 82 LEU A O 1
ATOM 646 N N . THR A 1 83 ? 12.342 -0.128 -1.420 1.00 98.19 83 THR A N 1
ATOM 647 C CA . THR A 1 83 ? 13.390 -0.830 -0.674 1.00 98.19 83 THR A CA 1
ATOM 648 C C . THR A 1 83 ? 12.916 -1.214 0.728 1.00 98.19 83 THR A C 1
ATOM 650 O O . THR A 1 83 ? 12.018 -0.596 1.304 1.00 98.19 83 THR A O 1
ATOM 653 N N . VAL A 1 84 ? 13.592 -2.175 1.359 1.00 98.00 84 VAL A N 1
ATOM 654 C CA . VAL A 1 84 ? 13.297 -2.619 2.736 1.00 98.00 84 VAL A CA 1
ATOM 655 C C . VAL A 1 84 ? 13.198 -1.456 3.738 1.00 98.00 84 VAL A C 1
ATOM 657 O O . VAL A 1 84 ? 12.316 -1.437 4.604 1.00 98.00 84 VAL A O 1
ATOM 660 N N . ARG A 1 85 ? 14.098 -0.468 3.633 1.00 98.25 85 ARG A N 1
ATOM 661 C CA . ARG A 1 85 ? 14.105 0.711 4.513 1.00 98.25 85 ARG A CA 1
ATOM 662 C C . ARG A 1 85 ? 12.882 1.589 4.265 1.00 98.25 85 ARG A C 1
ATOM 664 O O . ARG A 1 85 ? 12.236 2.004 5.223 1.00 98.25 85 ARG A O 1
ATOM 671 N N . GLU A 1 86 ? 12.548 1.839 3.004 1.00 98.50 86 GLU A N 1
ATOM 672 C CA . GLU A 1 86 ? 11.386 2.648 2.629 1.00 98.50 86 GLU A CA 1
ATOM 673 C C . GLU A 1 86 ? 10.080 1.977 3.034 1.00 98.50 86 GLU A C 1
ATOM 675 O O . GLU A 1 86 ? 9.208 2.648 3.581 1.00 98.50 86 GLU A O 1
ATOM 680 N N . GLN A 1 87 ? 9.967 0.659 2.857 1.00 98.31 87 GLN A N 1
ATOM 681 C CA . GLN A 1 87 ? 8.822 -0.116 3.333 1.00 98.31 87 GLN A CA 1
ATOM 682 C C . GLN A 1 87 ? 8.645 0.024 4.845 1.00 98.31 87 GLN A C 1
ATOM 684 O O . GLN A 1 87 ? 7.531 0.235 5.319 1.00 98.31 87 GLN A O 1
ATOM 689 N N . ARG A 1 88 ? 9.737 -0.045 5.622 1.00 98.19 88 ARG A N 1
ATOM 690 C CA . ARG A 1 88 ? 9.683 0.153 7.078 1.00 98.19 88 ARG A CA 1
ATOM 691 C C . ARG A 1 88 ? 9.183 1.553 7.432 1.00 98.19 88 ARG A C 1
ATOM 693 O O . ARG A 1 88 ? 8.287 1.668 8.263 1.00 98.19 88 ARG A O 1
ATOM 700 N N . THR A 1 89 ? 9.726 2.592 6.798 1.00 98.44 89 THR A N 1
ATOM 701 C CA . THR A 1 89 ? 9.296 3.980 7.018 1.00 98.44 89 THR A CA 1
ATOM 702 C C . THR A 1 89 ? 7.828 4.184 6.642 1.00 98.44 89 THR A C 1
ATOM 704 O O . THR A 1 89 ? 7.074 4.749 7.428 1.00 98.44 89 THR A O 1
ATOM 707 N N . CYS A 1 90 ? 7.397 3.683 5.482 1.00 98.44 90 CYS A N 1
ATOM 708 C CA . CYS A 1 90 ? 6.011 3.797 5.031 1.00 98.44 90 CYS A CA 1
ATOM 709 C C . CYS A 1 90 ? 5.055 3.059 5.971 1.00 98.44 90 CYS A C 1
ATOM 711 O O . CYS A 1 90 ? 4.054 3.632 6.385 1.00 98.44 90 CYS A O 1
ATOM 713 N N . LYS A 1 91 ? 5.393 1.829 6.373 1.00 98.31 91 LYS A N 1
ATOM 714 C CA . LYS A 1 91 ? 4.602 1.051 7.330 1.00 98.31 91 LYS A CA 1
ATOM 715 C C . LYS A 1 91 ? 4.437 1.784 8.660 1.00 98.31 91 LYS A C 1
ATOM 717 O O . LYS A 1 91 ? 3.329 1.840 9.174 1.00 98.31 91 LYS A O 1
ATOM 722 N N . ASN A 1 92 ? 5.520 2.332 9.215 1.00 98.25 92 ASN A N 1
ATOM 723 C CA . ASN A 1 92 ? 5.457 3.061 10.482 1.00 98.25 92 ASN A CA 1
ATOM 724 C C . ASN A 1 92 ? 4.553 4.293 10.365 1.00 98.25 92 ASN A C 1
ATOM 726 O O . ASN A 1 92 ? 3.674 4.465 11.198 1.00 98.25 92 ASN A O 1
ATOM 730 N N . LYS A 1 93 ? 4.673 5.060 9.274 1.00 98.12 93 LYS A N 1
ATOM 731 C CA . LYS A 1 93 ? 3.798 6.209 9.017 1.00 98.12 93 LYS A CA 1
ATOM 732 C C . LYS A 1 93 ? 2.322 5.810 8.923 1.00 98.12 93 LYS A C 1
ATOM 734 O O . LYS A 1 93 ? 1.473 6.468 9.506 1.00 98.12 93 LYS A O 1
ATOM 739 N N . LEU A 1 94 ? 2.016 4.713 8.227 1.00 98.44 94 LEU A N 1
ATOM 740 C CA . LEU A 1 94 ? 0.645 4.203 8.109 1.00 98.44 94 LEU A CA 1
ATOM 741 C C . LEU A 1 94 ? 0.078 3.693 9.445 1.00 98.44 94 LEU A C 1
ATOM 743 O O . LEU A 1 94 ? -1.130 3.777 9.655 1.00 98.44 94 LEU A O 1
ATOM 747 N N . LEU A 1 95 ? 0.926 3.158 10.330 1.00 98.19 95 LEU A N 1
ATOM 748 C CA . LEU A 1 95 ? 0.539 2.772 11.691 1.00 98.19 95 LEU A CA 1
ATOM 749 C C . LEU A 1 95 ? 0.268 4.007 12.560 1.00 98.19 95 LEU A C 1
ATOM 751 O O . LEU A 1 95 ? -0.749 4.052 13.243 1.00 98.19 95 LEU A O 1
ATOM 755 N N . GLU A 1 96 ? 1.144 5.013 12.502 1.00 97.06 96 GLU A N 1
ATOM 756 C CA . GLU A 1 96 ? 1.002 6.282 13.232 1.00 97.06 96 GLU A CA 1
ATOM 757 C C . GLU A 1 96 ? -0.287 7.024 12.854 1.00 97.06 96 GLU A C 1
ATOM 759 O O . GLU A 1 96 ? -0.929 7.617 13.716 1.00 97.06 96 GLU A O 1
ATOM 764 N N . THR A 1 97 ? -0.709 6.947 11.588 1.00 95.44 97 THR A N 1
ATOM 765 C CA . THR A 1 97 ? -1.964 7.549 11.108 1.00 95.44 97 THR A CA 1
ATOM 766 C C . THR A 1 97 ? -3.171 6.608 11.180 1.00 95.44 97 THR A C 1
ATOM 768 O O . THR A 1 97 ? -4.214 6.926 10.615 1.00 95.44 97 THR A O 1
ATOM 771 N N . ASN A 1 98 ? -3.048 5.442 11.827 1.00 97.06 98 ASN A N 1
ATOM 772 C CA . ASN A 1 98 ? -4.112 4.434 11.968 1.00 97.06 98 ASN A CA 1
ATOM 773 C C . ASN A 1 98 ? -4.746 3.967 10.635 1.00 97.06 98 ASN A C 1
ATOM 775 O O . ASN A 1 98 ? -5.879 3.488 10.600 1.00 97.06 98 ASN A O 1
ATOM 779 N N . LEU A 1 99 ? -4.013 4.089 9.524 1.00 96.62 99 LEU A N 1
ATOM 780 C CA . LEU A 1 99 ? -4.466 3.670 8.191 1.00 96.62 99 LEU A CA 1
ATOM 781 C C . LEU A 1 99 ? -4.297 2.162 7.975 1.00 96.62 99 LEU A C 1
ATOM 783 O O . LEU A 1 99 ? -4.959 1.564 7.125 1.00 96.62 99 LEU A O 1
ATOM 787 N N . ILE A 1 100 ? -3.404 1.537 8.743 1.00 98.31 100 ILE A N 1
ATOM 788 C CA . ILE A 1 100 ? -3.221 0.087 8.774 1.00 98.31 100 ILE A CA 1
ATOM 789 C C . ILE A 1 100 ? -3.088 -0.408 10.210 1.00 98.31 100 ILE A C 1
ATOM 791 O O . ILE A 1 100 ? -2.731 0.334 11.120 1.00 98.31 100 ILE A O 1
ATOM 795 N N . GLN A 1 101 ? -3.276 -1.709 10.375 1.00 97.69 101 GLN A N 1
ATOM 796 C CA . GLN A 1 101 ? -2.963 -2.465 11.575 1.00 97.69 101 GLN A CA 1
ATOM 797 C C . GLN A 1 101 ? -1.967 -3.568 11.231 1.00 97.69 101 GLN A C 1
ATOM 799 O O . GLN A 1 101 ? -1.978 -4.119 10.127 1.00 97.69 101 GLN A O 1
ATOM 804 N N . THR A 1 102 ? -1.115 -3.928 12.187 1.00 96.88 102 THR A N 1
ATOM 805 C CA . THR A 1 102 ? -0.198 -5.063 12.045 1.00 96.88 102 THR A CA 1
ATOM 806 C C . THR A 1 102 ? -0.369 -6.041 13.186 1.00 96.88 102 THR A C 1
ATOM 808 O O . THR A 1 102 ? -0.469 -5.629 14.337 1.00 96.88 102 THR A O 1
ATOM 811 N N . CYS A 1 103 ? -0.300 -7.332 12.888 1.00 93.81 103 CYS A N 1
ATOM 812 C CA . CYS A 1 103 ? -0.179 -8.365 13.909 1.00 93.81 103 CYS A CA 1
ATOM 813 C C . CYS A 1 103 ? 0.805 -9.452 13.465 1.00 93.81 103 CYS A C 1
ATOM 815 O O . CYS A 1 103 ? 1.239 -9.500 12.313 1.00 93.81 103 CYS A O 1
ATOM 817 N N . ARG A 1 104 ? 1.200 -10.308 14.405 1.00 93.06 104 ARG A N 1
ATOM 818 C CA . ARG A 1 104 ? 2.038 -11.480 14.146 1.00 93.06 104 ARG A CA 1
ATOM 819 C C . ARG A 1 104 ? 1.148 -12.713 14.265 1.00 93.06 104 ARG A C 1
ATOM 821 O O . ARG A 1 104 ? 0.555 -12.919 15.318 1.00 93.06 104 ARG A O 1
ATOM 828 N N . LYS A 1 105 ? 1.013 -13.490 13.189 1.00 87.12 105 LYS A N 1
ATOM 829 C CA . LYS A 1 105 ? 0.099 -14.642 13.117 1.00 87.12 105 LYS A CA 1
ATOM 830 C C . LYS A 1 105 ? 0.820 -15.904 12.637 1.00 87.12 105 LYS A C 1
ATOM 832 O O . LYS A 1 105 ? 1.747 -15.825 11.834 1.00 87.12 105 LYS A O 1
ATOM 837 N N . GLY A 1 106 ? 0.345 -17.057 13.111 1.00 82.06 106 GLY A N 1
ATOM 838 C CA . GLY A 1 106 ? 0.796 -18.382 12.681 1.00 82.06 106 GLY A CA 1
ATOM 839 C C . GLY A 1 106 ? 2.182 -18.800 13.186 1.00 82.06 106 GLY A C 1
ATOM 840 O O . GLY A 1 106 ? 2.831 -18.106 13.973 1.00 82.06 106 GLY A O 1
ATOM 841 N N . VAL A 1 107 ? 2.630 -19.964 12.711 1.00 73.69 107 VAL A N 1
ATOM 842 C CA . VAL A 1 107 ? 3.952 -20.526 13.021 1.00 73.69 107 VAL A CA 1
ATOM 843 C C . VAL A 1 107 ? 5.034 -19.669 12.360 1.00 73.69 107 VAL A C 1
ATOM 845 O O . VAL A 1 107 ? 4.932 -19.321 11.186 1.00 73.69 107 VAL A O 1
ATOM 848 N N . GLY A 1 108 ? 6.055 -19.283 13.129 1.00 80.94 108 GLY A N 1
ATOM 849 C CA . GLY A 1 108 ? 7.098 -18.354 12.680 1.00 80.94 108 GLY A CA 1
ATOM 850 C C . GLY A 1 108 ? 6.732 -16.870 12.812 1.00 80.94 108 GLY A C 1
ATOM 851 O O . GLY A 1 108 ? 7.513 -16.020 12.389 1.00 80.94 108 GLY A O 1
ATOM 852 N N . ALA A 1 109 ? 5.575 -16.548 13.412 1.00 82.94 109 ALA A N 1
ATOM 853 C CA . ALA A 1 109 ? 5.140 -15.178 13.686 1.00 82.94 109 ALA A CA 1
ATOM 854 C C . ALA A 1 109 ? 5.204 -14.288 12.428 1.00 82.94 109 ALA A C 1
ATOM 856 O O . ALA A 1 109 ? 5.832 -13.222 12.413 1.00 82.94 109 ALA A O 1
ATOM 857 N N . ALA A 1 110 ? 4.572 -14.732 11.340 1.00 87.38 110 ALA A N 1
ATOM 858 C CA . ALA A 1 110 ? 4.538 -13.969 10.098 1.00 87.38 110 ALA A CA 1
ATOM 859 C C . ALA A 1 110 ? 3.843 -12.617 10.327 1.00 87.38 110 ALA A C 1
ATOM 861 O O . ALA A 1 110 ? 2.829 -12.534 11.026 1.00 87.38 110 ALA A O 1
ATOM 862 N N . LEU A 1 111 ? 4.411 -11.544 9.768 1.00 92.56 111 LEU A N 1
ATOM 863 C CA . LEU A 1 111 ? 3.801 -10.217 9.831 1.00 92.56 111 LEU A CA 1
ATOM 864 C C . LEU A 1 111 ? 2.565 -10.198 8.926 1.00 92.56 111 LEU A C 1
ATOM 866 O O . LEU A 1 111 ? 2.683 -10.398 7.720 1.00 92.56 111 LEU A O 1
ATOM 870 N N . ALA A 1 112 ? 1.411 -9.919 9.516 1.00 95.44 112 ALA A N 1
ATOM 871 C CA . ALA A 1 112 ? 0.166 -9.675 8.811 1.00 95.44 112 ALA A CA 1
ATOM 872 C C . ALA A 1 112 ? -0.177 -8.184 8.881 1.00 95.44 112 ALA A C 1
ATOM 874 O O . ALA A 1 112 ? 0.025 -7.547 9.919 1.00 95.44 112 ALA A O 1
ATOM 875 N N . ILE A 1 113 ? -0.702 -7.639 7.786 1.00 97.56 113 ILE A N 1
ATOM 876 C CA . ILE A 1 113 ? -1.139 -6.242 7.673 1.00 97.56 113 ILE A CA 1
ATOM 877 C C . ILE A 1 113 ? -2.629 -6.230 7.333 1.00 97.56 113 ILE A C 1
ATOM 879 O O . ILE A 1 113 ? -3.043 -6.957 6.437 1.00 97.56 113 ILE A O 1
ATOM 883 N N . LYS A 1 114 ? -3.433 -5.411 8.009 1.00 97.12 114 LYS A N 1
ATOM 884 C CA . LYS A 1 114 ? -4.846 -5.171 7.672 1.00 97.12 114 LYS A CA 1
ATOM 885 C C . LYS A 1 114 ? -5.047 -3.683 7.422 1.00 97.12 114 LYS A C 1
ATOM 887 O O . LYS A 1 114 ? -4.481 -2.861 8.136 1.00 97.12 114 LYS A O 1
ATOM 892 N N . VAL A 1 115 ? -5.800 -3.338 6.384 1.00 97.00 115 VAL A N 1
ATOM 893 C CA . VAL A 1 115 ? -6.110 -1.941 6.049 1.00 97.00 115 VAL A CA 1
ATOM 894 C C . VAL A 1 115 ? -7.304 -1.481 6.884 1.00 97.00 115 VAL A C 1
ATOM 896 O O . VAL A 1 115 ? -8.279 -2.219 7.001 1.00 97.00 115 VAL A O 1
ATOM 899 N N . ASN A 1 116 ? -7.230 -0.276 7.450 1.00 95.50 116 ASN A N 1
ATOM 900 C CA . ASN A 1 116 ? -8.350 0.343 8.150 1.00 95.50 116 ASN A CA 1
ATOM 901 C C . ASN A 1 116 ? -9.176 1.177 7.159 1.00 95.50 116 ASN A C 1
ATOM 903 O O . ASN A 1 116 ? -8.796 2.295 6.813 1.00 95.50 116 ASN A O 1
ATOM 907 N N . LEU A 1 117 ? -10.264 0.597 6.653 1.00 89.38 117 LEU A N 1
ATOM 908 C CA . LEU A 1 117 ? -11.077 1.206 5.598 1.00 89.38 117 LEU A CA 1
ATOM 909 C C . LEU A 1 117 ? -11.844 2.435 6.086 1.00 89.38 117 LEU A C 1
ATOM 911 O O . LEU A 1 117 ? -11.863 3.440 5.380 1.00 89.38 117 LEU A O 1
ATOM 915 N N . ASP A 1 118 ? -12.380 2.382 7.303 1.00 88.12 118 ASP A N 1
ATOM 916 C CA . ASP A 1 118 ? -13.130 3.489 7.900 1.00 88.12 118 ASP A CA 1
ATOM 917 C C . ASP A 1 118 ? -12.228 4.713 8.106 1.00 88.12 118 ASP A C 1
ATOM 919 O O . ASP A 1 118 ? -12.560 5.817 7.679 1.00 88.12 118 ASP A O 1
ATOM 923 N N . ALA A 1 119 ? -11.013 4.514 8.634 1.00 90.75 119 ALA A N 1
ATOM 924 C CA . ALA A 1 119 ? -10.054 5.610 8.797 1.00 90.75 119 ALA A CA 1
ATOM 925 C C . ALA A 1 119 ? -9.644 6.247 7.458 1.00 90.75 119 AL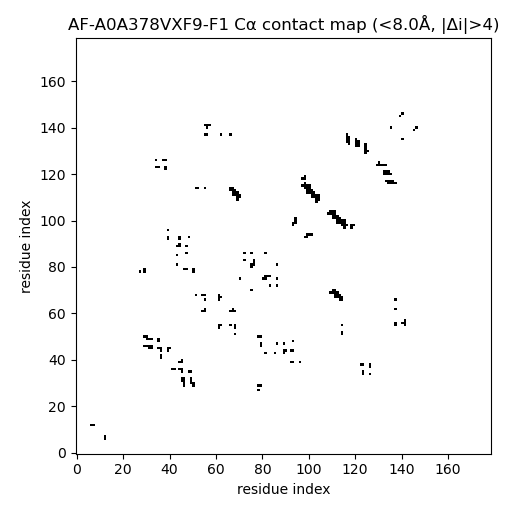A A C 1
ATOM 927 O O . ALA A 1 119 ? -9.450 7.462 7.379 1.00 90.75 119 ALA A O 1
ATOM 928 N N . ILE A 1 120 ? -9.509 5.446 6.394 1.00 91.00 120 ILE A N 1
ATOM 929 C CA . ILE A 1 120 ? -9.233 5.966 5.047 1.00 91.00 120 ILE A CA 1
ATOM 930 C C . ILE A 1 120 ? -10.413 6.801 4.555 1.00 91.00 120 ILE A C 1
ATOM 932 O O . ILE A 1 120 ? -10.204 7.910 4.066 1.00 91.00 120 ILE A O 1
ATOM 936 N N . ALA A 1 121 ? -11.630 6.274 4.675 1.00 87.06 121 ALA A N 1
ATOM 937 C CA . ALA A 1 121 ? -12.843 6.927 4.211 1.00 87.06 121 ALA A CA 1
ATOM 938 C C . ALA A 1 121 ? -13.041 8.290 4.891 1.00 87.06 121 ALA A C 1
ATOM 940 O O . ALA A 1 121 ? -13.215 9.301 4.209 1.00 87.06 121 ALA A O 1
ATOM 941 N N . GLU A 1 122 ? -12.885 8.340 6.216 1.00 85.69 122 GLU A N 1
ATOM 942 C CA . GLU A 1 122 ? -12.948 9.578 6.993 1.00 85.69 122 GLU A CA 1
ATOM 943 C C . GLU A 1 122 ? -11.894 10.606 6.564 1.00 85.69 122 GLU A C 1
ATOM 945 O O . GLU A 1 122 ? -12.198 11.791 6.421 1.00 85.69 122 GLU A O 1
ATOM 950 N N . LEU A 1 123 ? -10.637 10.186 6.381 1.00 88.00 123 LEU A N 1
ATOM 951 C CA . LEU A 1 123 ? -9.562 11.105 6.000 1.00 88.00 123 LEU A CA 1
ATOM 952 C C . LEU A 1 123 ? -9.728 11.620 4.569 1.00 88.00 123 LEU A C 1
ATOM 954 O O . LEU A 1 123 ? -9.437 12.787 4.307 1.00 88.00 123 LEU A O 1
ATOM 958 N N . ILE A 1 124 ? -10.229 10.788 3.653 1.00 87.12 124 ILE A N 1
ATOM 959 C CA . ILE A 1 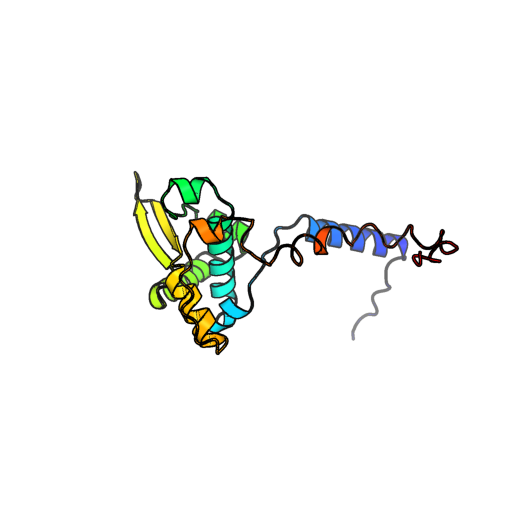124 ? -10.543 11.215 2.287 1.00 87.12 124 ILE A CA 1
ATOM 960 C C . ILE A 1 124 ? -11.699 12.221 2.297 1.00 87.12 124 ILE A C 1
ATOM 962 O O . ILE A 1 124 ? -11.573 13.270 1.659 1.00 87.12 124 ILE A O 1
ATOM 966 N N . ALA A 1 125 ? -12.775 11.961 3.047 1.00 82.06 125 ALA A N 1
ATOM 967 C CA . ALA A 1 125 ? -13.897 12.891 3.208 1.00 82.06 125 ALA A CA 1
ATOM 968 C C . ALA A 1 125 ? -13.411 14.258 3.728 1.00 82.06 125 ALA A C 1
ATOM 970 O O . ALA A 1 125 ? -13.586 15.279 3.060 1.00 82.06 125 ALA A O 1
ATOM 971 N N . LYS A 1 126 ? -12.631 14.253 4.821 1.00 83.50 126 LYS A N 1
ATOM 972 C CA . LYS A 1 126 ? -12.007 15.456 5.402 1.00 83.50 126 LYS A CA 1
ATOM 973 C C . LYS A 1 126 ? -11.109 16.200 4.406 1.00 83.50 126 LYS A C 1
ATOM 975 O O . LYS A 1 126 ? -11.160 17.423 4.336 1.00 83.50 126 LYS A O 1
ATOM 980 N N . SER A 1 127 ? -10.300 15.484 3.620 1.00 81.44 127 SER A N 1
ATOM 981 C CA . SER A 1 127 ? -9.393 16.096 2.632 1.00 81.44 127 SER A CA 1
ATOM 982 C C . SER A 1 127 ? -10.107 16.673 1.405 1.00 81.44 127 SER A C 1
ATOM 984 O O . SER A 1 127 ? -9.604 17.605 0.785 1.00 81.44 127 SER A O 1
ATOM 986 N N . SER A 1 128 ? -11.271 16.121 1.050 1.00 74.19 128 SER A N 1
ATOM 987 C CA . SER A 1 128 ? -12.049 16.528 -0.125 1.00 74.19 128 SER A CA 1
ATOM 988 C C . SER A 1 128 ? -13.072 17.623 0.180 1.00 74.19 128 SER A C 1
ATOM 990 O O . SER A 1 128 ? -13.659 18.170 -0.749 1.00 74.19 128 SER A O 1
ATOM 992 N N . GLY A 1 129 ? -13.270 17.963 1.459 1.00 66.94 129 GLY A N 1
ATOM 993 C CA . GLY A 1 129 ? -14.289 18.919 1.895 1.00 66.94 129 GLY A CA 1
ATOM 994 C C . GLY A 1 129 ? -15.713 18.362 1.822 1.00 66.94 129 GLY A C 1
ATOM 995 O O . GLY A 1 129 ? -16.664 19.138 1.793 1.00 66.94 129 GLY A O 1
ATOM 996 N N . THR A 1 130 ? -15.862 17.035 1.768 1.00 59.25 130 THR A N 1
ATOM 997 C CA . THR A 1 130 ? -17.167 16.361 1.780 1.00 59.25 130 THR A CA 1
ATOM 998 C C . THR A 1 130 ? -17.501 16.008 3.229 1.00 59.25 130 THR A C 1
ATOM 1000 O O . THR A 1 130 ? -16.723 15.302 3.867 1.00 59.25 130 THR A O 1
ATOM 1003 N N . ASP A 1 131 ? -18.620 16.505 3.761 1.00 52.41 131 ASP A N 1
ATOM 1004 C CA . ASP A 1 131 ? -19.006 16.344 5.181 1.00 52.41 131 ASP A CA 1
ATOM 1005 C C . ASP A 1 131 ? -19.699 14.993 5.479 1.00 52.41 131 ASP A C 1
ATOM 1007 O O . ASP A 1 131 ? -20.128 14.723 6.600 1.00 52.41 131 ASP A O 1
ATOM 1011 N N . ASP A 1 132 ? -19.805 14.117 4.475 1.00 56.66 132 ASP A N 1
ATOM 1012 C CA . ASP A 1 132 ? -20.456 12.816 4.615 1.00 56.66 132 ASP A CA 1
ATOM 1013 C C . ASP A 1 132 ? -19.548 11.796 5.321 1.00 56.66 132 ASP A C 1
ATOM 1015 O O . ASP A 1 132 ? -18.417 11.521 4.904 1.00 56.66 132 ASP A O 1
ATOM 1019 N N . GLN A 1 133 ? -20.079 11.169 6.375 1.00 54.66 133 GLN A N 1
ATOM 1020 C CA . GLN A 1 133 ? -19.475 9.996 7.004 1.00 54.66 133 GLN A CA 1
ATOM 1021 C C . GLN A 1 133 ? -19.563 8.798 6.049 1.00 54.66 133 GLN A C 1
ATOM 1023 O O . GLN A 1 133 ? -20.594 8.137 5.938 1.00 54.66 133 GLN A O 1
ATOM 1028 N N . LEU A 1 134 ? -18.465 8.506 5.357 1.00 62.62 134 LEU A N 1
ATOM 1029 C CA . LEU A 1 134 ? -18.328 7.311 4.530 1.00 62.62 134 LEU A CA 1
ATOM 1030 C C . LEU A 1 134 ? -17.924 6.127 5.421 1.00 62.62 134 LEU A C 1
ATOM 1032 O O . LEU A 1 134 ? -16.757 5.995 5.776 1.00 62.62 134 LEU A O 1
ATOM 1036 N N . ALA A 1 135 ? -18.865 5.255 5.780 1.00 58.66 135 ALA A N 1
ATOM 1037 C CA . ALA A 1 135 ? -18.530 3.934 6.314 1.00 58.66 135 ALA A CA 1
ATOM 1038 C C . ALA A 1 135 ? -18.244 2.992 5.132 1.00 58.66 135 ALA A C 1
ATOM 1040 O O . ALA A 1 135 ? -19.103 2.819 4.268 1.00 58.66 135 ALA A O 1
ATOM 1041 N N . LEU A 1 136 ? -17.041 2.410 5.060 1.00 63.72 136 LEU A N 1
ATOM 1042 C CA . LEU A 1 136 ? -16.653 1.506 3.970 1.00 63.72 136 LEU A CA 1
ATOM 1043 C C . LEU A 1 136 ? -16.384 0.110 4.527 1.00 63.72 136 LEU A C 1
ATOM 1045 O O . LEU A 1 136 ? -15.360 -0.118 5.172 1.00 63.72 136 LEU A O 1
ATOM 1049 N N . THR A 1 137 ? -17.249 -0.861 4.223 1.00 71.62 137 THR A N 1
ATOM 1050 C CA . THR A 1 137 ? -16.987 -2.252 4.612 1.00 71.62 137 THR A CA 1
ATOM 1051 C C . THR A 1 137 ? -16.101 -2.976 3.590 1.00 71.62 137 THR A C 1
ATOM 1053 O O . THR A 1 137 ? -15.995 -2.597 2.420 1.00 71.62 137 THR A O 1
ATOM 1056 N N . LEU A 1 138 ? -15.458 -4.074 4.017 1.00 69.88 138 LEU A N 1
ATOM 1057 C CA . LEU A 1 138 ? -14.700 -4.949 3.111 1.00 69.88 138 LEU A CA 1
ATOM 1058 C C . LEU A 1 138 ? -15.599 -5.520 2.001 1.00 69.88 138 LEU A C 1
ATOM 1060 O O . LEU A 1 138 ? -15.168 -5.615 0.853 1.00 69.88 138 LEU A O 1
ATOM 1064 N N . ALA A 1 139 ? -16.846 -5.859 2.338 1.00 69.69 139 ALA A N 1
ATOM 1065 C CA . ALA A 1 139 ? -17.828 -6.334 1.374 1.00 69.69 139 ALA A CA 1
ATOM 1066 C C . ALA A 1 139 ? -18.145 -5.256 0.328 1.00 69.69 139 ALA A C 1
ATOM 1068 O O . ALA A 1 139 ? -18.164 -5.575 -0.854 1.00 69.69 139 ALA A O 1
ATOM 1069 N N . ASP A 1 140 ? -18.290 -3.988 0.728 1.00 70.25 140 ASP A N 1
ATOM 1070 C CA . ASP A 1 140 ? -18.542 -2.877 -0.203 1.00 70.25 140 ASP A CA 1
ATOM 1071 C C . ASP A 1 140 ? -17.376 -2.648 -1.166 1.00 70.25 140 ASP A C 1
ATOM 1073 O O . ASP A 1 140 ? -17.592 -2.420 -2.353 1.00 70.25 140 ASP A O 1
ATOM 1077 N N . LEU A 1 141 ? -16.131 -2.758 -0.686 1.00 63.28 141 LEU A N 1
ATOM 1078 C CA . LEU A 1 141 ? -14.959 -2.648 -1.558 1.00 63.28 141 LEU A CA 1
ATOM 1079 C C . LEU A 1 141 ? -14.848 -3.795 -2.563 1.00 63.28 141 LEU A C 1
ATOM 1081 O O . LEU A 1 141 ? -14.357 -3.585 -3.673 1.00 63.28 141 LEU A O 1
ATOM 1085 N N . GLN A 1 142 ? -15.235 -5.006 -2.166 1.00 70.06 142 GLN A N 1
ATOM 1086 C CA . GLN A 1 142 ? -15.163 -6.195 -3.018 1.00 70.06 142 GLN A CA 1
ATOM 1087 C C . GLN A 1 142 ? -16.385 -6.333 -3.936 1.00 70.06 142 GLN A C 1
ATOM 1089 O O . GLN A 1 142 ? -16.300 -6.993 -4.975 1.00 70.06 142 GLN A O 1
ATOM 1094 N N . ASN A 1 143 ? -17.504 -5.690 -3.595 1.00 65.56 143 ASN A N 1
ATOM 1095 C CA . ASN A 1 143 ? -18.719 -5.698 -4.391 1.00 65.56 143 ASN A CA 1
ATOM 1096 C C . ASN A 1 143 ? -18.541 -4.837 -5.649 1.00 65.56 143 ASN A C 1
ATOM 1098 O O . ASN A 1 143 ? -18.540 -3.609 -5.620 1.00 65.56 143 ASN A O 1
ATOM 1102 N N . THR A 1 144 ? -18.361 -5.500 -6.787 1.00 54.00 144 THR A N 1
ATOM 1103 C CA . THR A 1 144 ? -17.996 -4.846 -8.051 1.00 54.00 144 THR A CA 1
ATOM 1104 C C . THR A 1 144 ? -19.145 -4.016 -8.642 1.00 54.00 144 THR A C 1
ATOM 1106 O O . THR A 1 144 ? -18.893 -3.158 -9.480 1.00 54.00 144 THR A O 1
ATOM 1109 N N . SER A 1 145 ? -20.391 -4.215 -8.188 1.00 53.91 145 SER A N 1
ATOM 1110 C CA . SER A 1 145 ? -21.576 -3.532 -8.726 1.00 53.91 145 SER A CA 1
ATOM 1111 C C . SER A 1 145 ? -21.908 -2.178 -8.080 1.00 53.91 145 SER A C 1
ATOM 1113 O O . SER A 1 145 ? -22.740 -1.459 -8.624 1.00 53.91 145 SER A O 1
ATOM 1115 N N . SER A 1 146 ? -21.321 -1.818 -6.929 1.00 42.50 146 SER A N 1
ATOM 1116 C CA . SER A 1 146 ? -21.625 -0.554 -6.217 1.00 42.50 146 SER A CA 1
ATOM 1117 C C . SER A 1 146 ? -20.590 0.555 -6.437 1.00 42.50 146 SER A C 1
ATOM 1119 O O . SER A 1 146 ? -20.862 1.724 -6.160 1.00 42.50 146 SER A O 1
ATOM 1121 N N . LEU A 1 147 ? -19.413 0.229 -6.976 1.00 40.88 147 LEU A N 1
ATOM 1122 C CA . LEU A 1 147 ? -18.408 1.222 -7.335 1.00 40.88 147 LEU A CA 1
ATOM 1123 C C . LEU A 1 147 ? -18.710 1.755 -8.738 1.00 40.88 147 LEU A C 1
ATOM 1125 O O . LEU A 1 147 ? -18.333 1.152 -9.739 1.00 40.88 147 LEU A O 1
ATOM 1129 N N . TYR A 1 148 ? -19.335 2.933 -8.800 1.00 42.34 148 TYR A N 1
ATOM 1130 C CA . TYR A 1 148 ? -19.435 3.818 -9.972 1.00 42.34 148 TYR A CA 1
ATOM 1131 C C . TYR A 1 148 ? -18.048 4.297 -10.475 1.00 42.34 148 TYR A C 1
ATOM 1133 O O . TYR A 1 148 ? -17.790 5.483 -10.657 1.00 42.34 148 TYR A O 1
ATOM 1141 N N . LEU A 1 149 ? -17.120 3.368 -10.699 1.00 36.75 149 LEU A N 1
ATOM 1142 C CA . LEU A 1 149 ? -15.781 3.562 -11.256 1.00 36.75 149 LEU A CA 1
ATOM 1143 C C . LEU A 1 149 ? -15.468 2.462 -12.281 1.00 36.75 149 LEU A C 1
ATOM 1145 O O . LEU A 1 149 ? -14.324 2.045 -12.452 1.00 36.75 149 LEU A O 1
ATOM 1149 N N . GLU A 1 150 ? -16.482 2.007 -13.013 1.00 41.44 150 GLU A N 1
ATOM 1150 C CA . GLU A 1 150 ? -16.316 1.001 -14.063 1.00 41.44 150 GLU A CA 1
ATOM 1151 C C . GLU A 1 150 ? -15.723 1.550 -15.377 1.00 41.44 150 GLU A C 1
ATOM 1153 O O . GLU A 1 150 ? -15.698 0.837 -16.373 1.00 41.44 150 GLU A O 1
ATOM 1158 N N . ASN A 1 151 ? -15.211 2.792 -15.442 1.00 38.09 151 ASN A N 1
ATOM 1159 C CA . ASN A 1 151 ? -14.890 3.385 -16.753 1.00 38.09 151 ASN A CA 1
ATOM 1160 C C . ASN A 1 151 ? -13.556 4.102 -16.974 1.00 38.09 151 ASN A C 1
ATOM 1162 O O . ASN A 1 151 ? -13.338 4.579 -18.087 1.00 38.09 151 ASN A O 1
ATOM 1166 N N . THR A 1 152 ? -12.621 4.117 -16.024 1.00 41.34 152 THR A N 1
ATOM 1167 C CA . THR A 1 152 ? -11.305 4.757 -16.263 1.00 41.34 152 THR A CA 1
ATOM 1168 C C . THR A 1 152 ? -10.124 3.797 -16.266 1.00 41.34 152 THR A C 1
ATOM 1170 O O . THR A 1 152 ? -9.091 4.125 -16.841 1.00 41.34 152 THR A O 1
ATOM 1173 N N . PHE A 1 153 ? -10.257 2.597 -15.693 1.00 42.12 153 PHE A N 1
ATOM 1174 C CA . PHE A 1 153 ? -9.103 1.710 -15.503 1.00 42.12 153 PHE A CA 1
ATOM 1175 C C . PHE A 1 153 ? -8.941 0.620 -16.576 1.00 42.12 153 PHE A C 1
ATOM 1177 O O . PHE A 1 153 ? -7.816 0.249 -16.895 1.00 42.12 153 PHE A O 1
ATOM 1184 N N . LEU A 1 154 ? -10.032 0.141 -17.188 1.00 34.38 154 LEU A N 1
ATOM 1185 C CA . LEU A 1 154 ? -9.972 -0.885 -18.246 1.00 34.38 154 LEU A CA 1
ATOM 1186 C C . LEU A 1 154 ? -10.066 -0.315 -19.671 1.00 34.38 154 LEU A C 1
ATOM 1188 O O . LEU A 1 154 ? -9.557 -0.927 -20.606 1.00 34.38 154 LEU A O 1
ATOM 1192 N N . LYS A 1 155 ? -10.616 0.893 -19.855 1.00 36.38 155 LYS A N 1
ATOM 1193 C CA . LYS A 1 155 ? -10.657 1.546 -21.177 1.00 36.38 155 LYS A CA 1
ATOM 1194 C C . LYS A 1 155 ? -9.293 2.066 -21.639 1.00 36.38 155 LYS A C 1
ATOM 1196 O O . LYS A 1 155 ? -9.032 2.090 -22.833 1.00 36.38 155 LYS A O 1
ATOM 1201 N N . GLY A 1 156 ? -8.388 2.400 -20.718 1.00 32.31 156 GLY A N 1
ATOM 1202 C CA . GLY A 1 156 ? -7.032 2.846 -21.061 1.00 32.31 156 GLY A CA 1
ATOM 1203 C C . GLY A 1 156 ? -6.111 1.752 -21.620 1.00 32.31 156 GLY A C 1
ATOM 1204 O O . GLY A 1 156 ? -5.079 2.082 -22.193 1.00 32.31 156 GLY A O 1
ATOM 1205 N N . LEU A 1 157 ? -6.470 0.467 -21.482 1.00 38.19 157 LEU A N 1
ATOM 1206 C CA . LEU A 1 157 ? -5.669 -0.661 -21.979 1.00 38.19 157 LEU A CA 1
ATOM 1207 C C . LEU A 1 157 ? -6.201 -1.261 -23.296 1.00 38.19 157 LEU A C 1
ATOM 1209 O O . LEU A 1 157 ? -5.537 -2.106 -23.880 1.00 38.19 157 LEU A O 1
ATOM 1213 N N . LEU A 1 158 ? -7.362 -0.811 -23.788 1.00 32.34 158 LEU A N 1
ATOM 1214 C CA . LEU A 1 158 ? -7.935 -1.250 -25.072 1.00 32.34 158 LEU A CA 1
ATOM 1215 C C . LEU A 1 158 ? -7.909 -0.166 -26.166 1.00 32.34 158 LEU A C 1
ATOM 1217 O O . LEU A 1 158 ? -8.359 -0.417 -27.278 1.00 32.34 158 LEU A O 1
ATOM 1221 N N . ILE A 1 159 ? -7.369 1.031 -25.897 1.00 39.25 159 ILE A N 1
ATOM 1222 C CA . ILE A 1 159 ? -7.356 2.147 -26.870 1.00 39.25 159 ILE A CA 1
ATOM 1223 C C . ILE A 1 159 ? -6.041 2.239 -27.675 1.00 39.25 159 ILE A C 1
ATOM 1225 O O . ILE A 1 159 ? -5.929 3.061 -28.581 1.00 39.25 159 ILE A O 1
ATOM 1229 N N . THR A 1 160 ? -5.059 1.359 -27.456 1.00 35.81 160 THR A N 1
ATOM 1230 C CA . THR A 1 160 ? -3.829 1.353 -28.277 1.00 35.81 160 THR A CA 1
ATOM 1231 C C . THR A 1 160 ? -3.877 0.457 -29.520 1.00 35.81 160 THR A C 1
ATOM 1233 O O . THR A 1 160 ? -2.915 0.476 -30.279 1.00 35.81 160 THR A O 1
ATOM 1236 N N . GLU A 1 161 ? -4.976 -0.257 -29.802 1.00 38.12 161 GLU A N 1
ATOM 1237 C CA . GLU A 1 161 ? -5.079 -1.122 -31.001 1.00 38.12 161 GLU A CA 1
ATOM 1238 C C . GLU A 1 161 ? -6.163 -0.734 -32.026 1.00 38.12 161 GLU A C 1
ATOM 1240 O O . GLU A 1 161 ? -6.323 -1.420 -33.031 1.00 38.12 161 GLU A O 1
ATOM 1245 N N . THR A 1 162 ? -6.866 0.396 -31.880 1.00 39.06 162 THR A N 1
ATOM 1246 C CA . THR A 1 162 ? -7.922 0.788 -32.846 1.00 39.06 162 THR A CA 1
ATOM 1247 C C . THR A 1 162 ? -7.776 2.193 -33.433 1.00 39.06 162 THR A C 1
ATOM 1249 O O . THR A 1 162 ? -8.776 2.841 -33.726 1.00 39.06 162 THR A O 1
ATOM 1252 N N . TRP A 1 163 ? -6.546 2.670 -33.651 1.00 36.84 163 TRP A N 1
ATOM 1253 C CA . TRP A 1 163 ? -6.298 3.944 -34.355 1.00 36.84 163 TRP A CA 1
ATOM 1254 C C . TRP A 1 163 ? -5.596 3.812 -35.714 1.00 36.84 163 TRP A C 1
ATOM 1256 O O . TRP A 1 163 ? -5.301 4.825 -36.339 1.00 36.84 163 TRP A O 1
ATOM 1266 N N . PHE A 1 164 ? -5.397 2.592 -36.230 1.00 38.16 1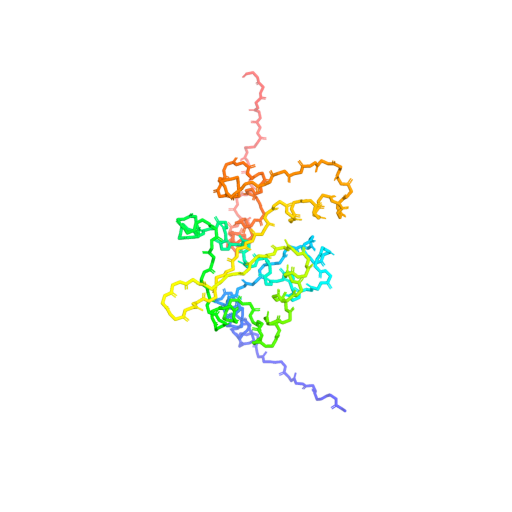64 PHE A N 1
ATOM 1267 C CA . PHE A 1 164 ? -4.799 2.383 -37.562 1.00 38.16 164 PHE A CA 1
ATOM 1268 C C . PHE A 1 164 ? -5.723 1.733 -38.610 1.00 38.16 164 PHE A C 1
ATOM 1270 O O . PHE A 1 164 ? -5.320 1.590 -39.758 1.00 38.16 164 PHE A O 1
ATOM 1277 N N . LEU A 1 165 ? -6.975 1.387 -38.270 1.00 36.09 165 LEU A N 1
ATOM 1278 C CA . LEU A 1 165 ? -7.920 0.735 -39.202 1.00 36.09 165 LEU A CA 1
ATOM 1279 C C . LEU A 1 165 ? -9.324 1.370 -39.257 1.00 36.09 165 LEU A C 1
ATOM 1281 O O . LEU A 1 165 ? -10.288 0.704 -39.612 1.00 36.09 165 LEU A O 1
ATOM 1285 N N . LEU A 1 166 ? -9.464 2.665 -38.955 1.00 32.50 166 LEU A N 1
ATOM 1286 C CA . LEU A 1 166 ? -10.729 3.402 -39.134 1.00 32.50 166 LEU A CA 1
ATOM 1287 C C . LEU A 1 166 ? -10.523 4.763 -39.827 1.00 32.50 166 LEU A C 1
ATOM 1289 O O . LEU A 1 166 ? -11.086 5.777 -39.434 1.00 32.50 166 LEU A O 1
ATOM 1293 N N . GLN A 1 167 ? -9.737 4.774 -40.910 1.00 37.47 167 GLN A N 1
ATOM 1294 C CA . GLN A 1 167 ? -9.808 5.826 -41.941 1.00 37.47 167 GLN A CA 1
ATOM 1295 C C . GLN A 1 167 ? -10.551 5.392 -43.216 1.00 37.47 167 GLN A C 1
ATOM 1297 O O . GLN A 1 167 ? -10.587 6.133 -44.193 1.00 37.47 167 GLN A O 1
ATOM 1302 N N . ALA A 1 168 ? -11.217 4.237 -43.216 1.00 39.81 168 ALA A N 1
ATOM 1303 C CA . ALA A 1 168 ? -11.974 3.775 -44.374 1.00 39.81 168 ALA A CA 1
ATOM 1304 C C . ALA A 1 168 ? -13.261 3.062 -43.949 1.00 39.81 168 ALA A C 1
ATOM 1306 O O . ALA A 1 168 ? -13.294 1.848 -43.988 1.00 39.81 168 ALA A O 1
ATOM 1307 N N . VAL A 1 169 ? -14.268 3.812 -43.482 1.00 39.16 169 VAL A N 1
ATOM 1308 C CA . VAL A 1 169 ? -15.710 3.711 -43.823 1.00 39.16 169 VAL A CA 1
ATOM 1309 C C . VAL A 1 169 ? -16.392 4.887 -43.103 1.00 39.16 169 VAL A C 1
ATOM 1311 O O . VAL A 1 169 ? -16.970 4.749 -42.032 1.00 39.16 169 VAL A O 1
ATOM 1314 N N . SER A 1 170 ? -16.280 6.087 -43.673 1.00 36.38 170 SER A N 1
ATOM 1315 C CA . SER A 1 170 ? -17.106 7.239 -43.301 1.00 36.38 170 SER A CA 1
ATOM 1316 C C . SER A 1 170 ? -17.926 7.630 -44.514 1.00 36.38 170 SER A C 1
ATOM 1318 O O . SER A 1 170 ? -17.519 8.483 -45.295 1.00 36.38 170 SER A O 1
ATOM 1320 N N . THR A 1 171 ? -19.060 6.966 -44.722 1.00 35.62 171 THR A N 1
ATOM 1321 C CA . THR A 1 171 ? -20.260 7.624 -45.243 1.00 35.62 171 THR A CA 1
ATOM 1322 C C . THR A 1 171 ? -21.464 6.714 -45.043 1.00 35.62 171 THR A C 1
ATOM 1324 O O . THR A 1 171 ? -21.435 5.552 -45.436 1.00 35.62 171 THR A O 1
ATOM 1327 N N . ARG A 1 172 ? -22.554 7.335 -44.580 1.00 31.95 172 ARG A N 1
ATOM 1328 C CA . ARG A 1 172 ? -23.958 6.933 -44.749 1.00 31.95 172 ARG A CA 1
ATOM 1329 C C . ARG A 1 172 ? -24.585 6.196 -43.552 1.00 31.95 172 ARG A C 1
ATOM 1331 O O . ARG A 1 172 ? -24.120 5.151 -43.125 1.00 31.95 172 ARG A O 1
ATOM 1338 N N . LEU A 1 173 ? -25.723 6.762 -43.127 1.00 32.44 173 LEU A N 1
ATOM 1339 C CA . LEU A 1 173 ? -26.741 6.252 -42.193 1.00 32.44 173 LEU A CA 1
ATOM 1340 C C . LEU A 1 173 ? -26.633 6.697 -40.724 1.00 32.44 173 LEU A C 1
ATOM 1342 O O . LEU A 1 173 ? -26.667 5.891 -39.806 1.00 32.44 173 LEU A O 1
ATOM 1346 N N . TYR A 1 174 ? -26.670 8.014 -40.510 1.00 30.97 174 TYR A N 1
ATOM 1347 C CA . TYR A 1 174 ? -27.497 8.580 -39.438 1.00 30.97 174 TYR A CA 1
ATOM 1348 C C . TYR A 1 174 ? -28.539 9.499 -40.079 1.00 30.97 174 TYR A C 1
ATOM 1350 O O . TYR A 1 174 ? -28.317 10.693 -40.258 1.00 30.97 174 TYR A O 1
ATOM 1358 N N . TYR A 1 175 ? -29.666 8.918 -40.488 1.00 30.27 175 TYR A N 1
ATOM 1359 C CA . TYR A 1 175 ? -30.892 9.668 -40.730 1.0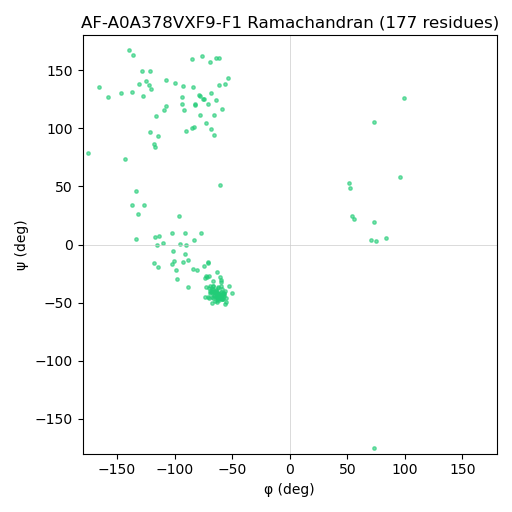0 30.27 175 TYR A CA 1
ATOM 1360 C C . TYR A 1 175 ? -32.071 8.883 -40.155 1.00 30.27 175 TYR A C 1
ATOM 1362 O O . TYR A 1 175 ? -32.233 7.702 -40.443 1.00 30.27 175 TYR A O 1
ATOM 1370 N N . CYS A 1 176 ? -32.881 9.610 -39.389 1.00 27.19 176 CYS A N 1
ATOM 1371 C CA . CYS A 1 176 ? -34.258 9.334 -38.989 1.00 27.19 176 CYS A CA 1
ATOM 1372 C C . CYS A 1 176 ? -34.559 8.249 -37.941 1.00 27.19 176 CYS A C 1
ATOM 1374 O O . CYS A 1 176 ? -34.677 7.063 -38.229 1.00 27.19 176 CYS A O 1
ATOM 1376 N N . ARG A 1 177 ? -34.894 8.746 -36.743 1.00 30.05 177 ARG A N 1
ATOM 1377 C CA . ARG A 1 177 ? -35.980 8.235 -35.903 1.00 30.05 177 ARG A CA 1
ATOM 1378 C C . ARG A 1 177 ? -36.960 9.389 -35.657 1.00 30.05 177 ARG A C 1
ATOM 1380 O O . ARG A 1 177 ? -36.701 10.209 -34.786 1.00 30.05 177 ARG A O 1
ATOM 1387 N N . VAL A 1 178 ? -38.033 9.461 -36.446 1.00 36.66 178 VAL A N 1
ATOM 1388 C CA . VAL A 1 178 ? -39.300 10.141 -36.119 1.00 36.66 178 VAL A CA 1
ATOM 1389 C C . VAL A 1 178 ? -40.417 9.336 -36.798 1.00 36.66 178 VAL A C 1
ATOM 1391 O O . VAL A 1 178 ? -40.298 9.057 -37.991 1.00 36.66 178 VAL A O 1
ATOM 1394 N N . CYS A 1 179 ? -41.452 9.020 -36.009 1.00 35.81 179 CYS A N 1
ATOM 1395 C CA . CYS A 1 179 ? -42.619 8.154 -36.258 1.00 35.81 179 CYS A CA 1
ATOM 1396 C C . CYS A 1 179 ? -42.380 6.653 -36.055 1.00 35.81 179 CYS A C 1
ATOM 1398 O O . CYS A 1 179 ? -41.792 5.995 -36.938 1.00 35.81 179 CYS A O 1
#